Protein AF-A0A1T5B502-F1 (afdb_monomer_lite)

Secondary structure (DSSP, 8-state):
---TTTEEE--TTT--HHHHHHH-HHHHHHHHTT--HHHHIIIIITTTT-EEE-TGGGT--S-HHHHHHHHHGGGB-GGGTTS--EEESSSTTSS-EEES-----GGGSSS--B----HHHHHHHHH-TTS-EEEES--B-S---TTEEEEESS--TT-SEEE-SSS---B-TT-EEEEEEES-GGG-S-HHHHHHHHHHHEEEEEEEEEE--SS--S-STT-------HHHHHHHHTTT---------TTSSHHHHHHHHHHHHHHH-S-HHHHHHHHH--HHHHHTS-TTSHHHHHHHHHS-HHHHHHT-S---------

InterPro domains:
  IPR013216 Methyltransferase type 11 [PF08241] (159-210)
  IPR029063 S-adenosyl-L-methionine-dependent methyltransferase superfamily [G3DSA:3.40.50.150] (140-285)
  IPR029063 S-adenosyl-L-methionine-dependent methyltransferase superfamily [SSF53335] (117-263)

pLDDT: mean 93.35, std 6.76, range [50.81, 98.88]

Radius of gyration: 23.3 Å; chains: 1; bounding box: 68×48×61 Å

Structure (mmCIF, N/CA/C/O backbone):
data_AF-A0A1T5B502-F1
#
_entry.id   AF-A0A1T5B502-F1
#
loop_
_atom_site.group_PDB
_atom_site.id
_atom_site.type_symbol
_atom_site.label_atom_id
_atom_site.label_alt_id
_atom_site.label_comp_id
_atom_site.label_asym_id
_atom_site.label_entity_id
_atom_site.label_seq_id
_atom_site.pdbx_PDB_ins_code
_atom_site.Cartn_x
_atom_site.Cartn_y
_atom_site.Cartn_z
_atom_site.occupancy
_atom_site.B_iso_or_equiv
_atom_site.auth_seq_id
_atom_site.auth_comp_id
_atom_site.auth_asym_id
_atom_site.auth_atom_id
_atom_site.pdbx_PDB_model_num
ATOM 1 N N . MET A 1 1 ? -32.538 26.381 11.510 1.00 50.81 1 MET A N 1
ATOM 2 C CA . MET A 1 1 ? -31.081 26.532 11.707 1.00 50.81 1 MET A CA 1
ATOM 3 C C . MET A 1 1 ? -30.675 25.487 12.738 1.00 50.81 1 MET A C 1
ATOM 5 O O . MET A 1 1 ? -31.265 25.483 13.808 1.00 50.81 1 MET A O 1
ATOM 9 N N . GLN A 1 2 ? -29.845 24.507 12.370 1.00 55.22 2 GLN A N 1
ATOM 10 C CA . GLN A 1 2 ? -29.503 23.376 13.249 1.00 55.22 2 GLN A CA 1
ATOM 11 C C . GLN A 1 2 ? -28.631 23.851 14.420 1.00 55.22 2 GLN A C 1
ATOM 13 O O . GLN A 1 2 ? -27.726 24.653 14.197 1.00 55.22 2 GLN A O 1
ATOM 18 N N . ASP A 1 3 ? -28.893 23.347 15.630 1.00 64.31 3 ASP A N 1
ATOM 19 C CA . ASP A 1 3 ? -28.109 23.638 16.838 1.00 64.31 3 ASP A CA 1
ATOM 20 C C . ASP A 1 3 ? -26.611 23.356 16.592 1.00 64.31 3 ASP A C 1
ATOM 22 O O . ASP A 1 3 ? -26.246 22.206 16.320 1.00 64.31 3 ASP A O 1
ATOM 26 N N . PRO A 1 4 ? -25.733 24.377 16.637 1.00 61.41 4 PRO A N 1
ATOM 27 C CA . PRO A 1 4 ? -24.317 24.208 16.343 1.00 61.41 4 PRO A CA 1
ATOM 28 C C . PRO A 1 4 ? -23.580 23.306 17.340 1.00 61.41 4 PRO A C 1
ATOM 30 O O . PRO A 1 4 ? -22.537 22.781 16.974 1.00 61.41 4 PRO A O 1
ATOM 33 N N . SER A 1 5 ? -24.124 23.058 18.538 1.00 75.25 5 SER A N 1
ATOM 34 C CA . SER A 1 5 ? -23.537 22.114 19.504 1.00 75.25 5 SER A CA 1
ATOM 35 C C . SER A 1 5 ? -23.764 20.640 19.133 1.00 75.25 5 SER A C 1
ATOM 37 O O . SER A 1 5 ? -23.025 19.754 19.567 1.00 75.25 5 SER A O 1
ATOM 39 N N . ARG A 1 6 ? -24.778 20.369 18.301 1.00 89.75 6 ARG A N 1
ATOM 40 C CA . ARG A 1 6 ? -25.239 19.012 17.979 1.00 89.75 6 ARG A CA 1
ATOM 41 C C . ARG A 1 6 ? -24.640 18.446 16.689 1.00 89.75 6 ARG A C 1
ATOM 43 O O . ARG A 1 6 ? -24.649 17.234 16.486 1.00 89.75 6 ARG A O 1
ATOM 50 N N . PHE A 1 7 ? -24.141 19.308 15.810 1.00 93.31 7 PHE A N 1
ATOM 51 C CA . PHE A 1 7 ? -23.666 18.931 14.481 1.00 93.31 7 PHE A CA 1
ATOM 52 C C . PHE A 1 7 ? -22.279 19.507 14.202 1.00 93.31 7 PHE A C 1
ATOM 54 O O . PHE A 1 7 ? -21.969 20.626 14.602 1.00 93.31 7 PHE A O 1
ATOM 61 N N . GLU A 1 8 ? -21.481 18.808 13.412 1.00 93.31 8 GLU A N 1
ATOM 62 C CA . GLU A 1 8 ? -20.167 19.253 12.939 1.00 93.31 8 GLU A CA 1
ATOM 63 C C . GLU A 1 8 ? -20.071 19.102 11.416 1.00 93.31 8 GLU A C 1
ATOM 65 O O . GLU A 1 8 ? -20.818 18.303 10.841 1.00 93.31 8 GLU A O 1
ATOM 70 N N . PRO A 1 9 ? -19.218 19.878 10.725 1.00 94.62 9 PRO A N 1
ATOM 71 C CA . PRO A 1 9 ? -18.910 19.613 9.323 1.00 94.62 9 PRO A CA 1
ATOM 72 C C . PRO A 1 9 ? -18.397 18.181 9.161 1.00 94.62 9 PRO A C 1
ATOM 74 O O . PRO A 1 9 ? -17.549 17.751 9.940 1.00 94.62 9 PRO A O 1
ATOM 77 N N . ALA A 1 10 ? -18.903 17.454 8.166 1.00 93.44 10 ALA A N 1
ATOM 78 C CA . ALA A 1 10 ? -18.301 16.186 7.779 1.00 93.44 10 ALA A CA 1
ATOM 79 C C . ALA A 1 10 ? -17.063 16.473 6.915 1.00 93.44 10 ALA A C 1
ATOM 81 O O . ALA A 1 10 ? -17.145 17.219 5.935 1.00 93.44 10 ALA A O 1
ATOM 82 N N . THR A 1 11 ? -15.927 15.898 7.290 1.00 91.19 11 THR A N 1
ATOM 83 C CA . THR A 1 11 ? -14.632 15.991 6.607 1.00 91.19 11 THR A CA 1
ATOM 84 C C . THR A 1 11 ? -14.103 14.591 6.323 1.00 91.19 11 THR A C 1
ATOM 86 O O . THR A 1 11 ? -14.634 13.606 6.836 1.00 91.19 11 THR A O 1
ATOM 89 N N . ASP A 1 12 ? -13.053 14.487 5.513 1.00 84.75 12 ASP A N 1
ATOM 90 C CA . ASP A 1 12 ? -12.440 13.192 5.200 1.00 84.75 12 ASP A CA 1
ATOM 91 C C . ASP A 1 12 ? -11.861 12.525 6.466 1.00 84.75 12 ASP A C 1
ATOM 93 O O . ASP A 1 12 ? -11.909 11.304 6.619 1.00 84.75 12 ASP A O 1
ATOM 97 N N . GLU A 1 13 ? -11.404 13.332 7.426 1.00 82.69 13 GLU A N 1
ATOM 98 C CA . GLU A 1 13 ? -10.795 12.893 8.683 1.00 82.69 13 GLU A CA 1
ATOM 99 C C . GLU A 1 13 ? -11.830 12.469 9.737 1.00 82.69 13 GLU A C 1
ATOM 101 O O . GLU A 1 13 ? -11.589 11.537 10.512 1.00 82.69 13 GLU A O 1
ATOM 106 N N . ASN A 1 14 ? -12.989 13.136 9.793 1.00 87.75 14 ASN A N 1
ATOM 107 C CA . ASN A 1 14 ? -13.979 12.914 10.854 1.00 87.75 14 ASN A CA 1
ATOM 108 C C . ASN A 1 14 ? -15.228 12.133 10.413 1.00 87.75 14 ASN A C 1
ATOM 110 O O . ASN A 1 14 ? -16.080 11.866 11.264 1.00 87.75 14 ASN A O 1
ATOM 114 N N . PHE A 1 15 ? -15.350 11.763 9.132 1.00 91.19 15 PHE A N 1
ATOM 115 C CA . PHE A 1 15 ? -16.548 11.114 8.602 1.00 91.19 15 PHE A CA 1
ATOM 116 C C . PHE A 1 15 ? -16.884 9.820 9.351 1.00 91.19 15 PHE A C 1
ATOM 118 O O . PHE A 1 15 ? -16.135 8.842 9.318 1.00 91.19 15 PHE A O 1
ATOM 125 N N . VAL A 1 16 ? -18.070 9.778 9.961 1.00 90.12 16 VAL A N 1
ATOM 126 C CA . VAL A 1 16 ? -18.639 8.560 10.552 1.00 90.12 16 VAL A CA 1
ATOM 127 C C . VAL A 1 16 ? -19.990 8.297 9.903 1.00 90.12 16 VAL A C 1
ATOM 129 O O . VAL A 1 16 ? -20.940 9.053 10.103 1.00 90.12 16 VAL A O 1
ATOM 132 N N . GLU A 1 17 ? -20.094 7.196 9.153 1.00 91.25 17 GLU A N 1
ATOM 133 C CA . GLU A 1 17 ? -21.270 6.865 8.331 1.00 91.25 17 GLU A CA 1
ATOM 134 C C . GLU A 1 17 ? -22.578 6.941 9.133 1.00 91.25 17 GLU A C 1
ATOM 136 O O . GLU A 1 17 ? -23.523 7.598 8.709 1.00 91.25 17 GLU A O 1
ATOM 141 N N . GLN A 1 18 ? -22.616 6.378 10.342 1.00 91.88 18 GLN A N 1
ATOM 142 C CA . GLN A 1 18 ? -23.807 6.419 11.198 1.00 91.88 18 GLN A CA 1
ATOM 143 C C . GLN A 1 18 ? -24.205 7.848 11.608 1.00 91.88 18 GLN A C 1
ATOM 145 O O . GLN A 1 18 ? -25.388 8.190 11.579 1.00 91.88 18 GLN A O 1
ATOM 150 N N . LEU A 1 19 ? -23.233 8.703 11.946 1.00 94.25 19 LEU A N 1
ATOM 151 C CA . LEU A 1 19 ? -23.479 10.093 12.350 1.00 94.25 19 LEU A CA 1
ATOM 152 C C . LEU A 1 19 ? -23.898 10.958 11.159 1.00 94.25 19 LEU A C 1
ATOM 154 O O . LEU A 1 19 ? -24.745 11.845 11.296 1.00 94.25 19 LEU A O 1
ATOM 158 N N . TYR A 1 20 ? -23.323 10.681 9.989 1.00 95.75 20 TYR A N 1
ATOM 159 C CA . TYR A 1 20 ? -23.653 11.345 8.737 1.00 95.75 20 TYR A CA 1
ATOM 160 C C . TYR A 1 20 ? -25.072 10.999 8.281 1.00 95.75 20 TYR A C 1
ATOM 162 O O . TYR A 1 20 ? -25.859 11.897 7.984 1.00 95.75 20 TYR A O 1
ATOM 170 N N . LEU A 1 21 ? -25.442 9.717 8.295 1.00 95.94 21 LEU A N 1
ATOM 171 C CA . LEU A 1 21 ? -26.790 9.271 7.935 1.00 95.94 21 LEU A CA 1
ATOM 172 C C . LEU A 1 21 ? -27.850 9.789 8.913 1.00 95.94 21 LEU A C 1
ATOM 174 O O . LEU A 1 21 ? -28.919 10.220 8.482 1.00 95.94 21 LEU A O 1
ATOM 178 N N . ALA A 1 22 ? -27.542 9.831 10.212 1.00 95.00 22 ALA A N 1
ATOM 179 C CA . ALA A 1 22 ? -28.441 10.392 11.219 1.00 95.00 22 ALA A CA 1
ATOM 180 C C . ALA A 1 22 ? -28.691 11.901 11.030 1.00 95.00 22 ALA A C 1
ATOM 182 O O . ALA A 1 22 ? -29.771 12.396 11.354 1.00 95.00 22 ALA A O 1
ATOM 183 N N . ALA A 1 23 ? -27.713 12.637 10.493 1.00 95.88 23 ALA A N 1
ATOM 184 C CA . ALA A 1 23 ? -27.846 14.061 10.192 1.00 95.88 23 ALA A CA 1
ATOM 185 C C . ALA A 1 23 ? -28.478 14.356 8.819 1.00 95.88 23 ALA A C 1
ATOM 187 O O . ALA A 1 23 ? -28.991 15.459 8.620 1.00 95.88 23 ALA A O 1
ATOM 188 N N . ASN A 1 24 ? -28.464 13.394 7.888 1.00 96.81 24 ASN A N 1
ATOM 189 C CA . ASN A 1 24 ? -28.890 13.572 6.496 1.00 96.81 24 ASN A CA 1
ATOM 190 C C . ASN A 1 24 ? -29.926 12.505 6.079 1.00 96.81 24 ASN A C 1
ATOM 192 O O . ASN A 1 24 ? -29.573 11.503 5.448 1.00 96.81 24 ASN A O 1
ATOM 196 N N . PRO A 1 25 ? -31.225 12.701 6.396 1.00 96.75 25 PRO A N 1
ATOM 197 C CA . PRO A 1 25 ? -32.276 11.718 6.107 1.00 96.75 25 PRO A CA 1
ATOM 198 C C . PRO A 1 25 ? -32.476 11.409 4.616 1.00 96.75 25 PRO A C 1
ATOM 200 O O . PRO A 1 25 ? -32.942 10.327 4.261 1.00 96.75 25 PRO A O 1
ATOM 203 N N . ASP A 1 26 ? -32.151 12.350 3.729 1.00 97.12 26 ASP A N 1
ATOM 204 C CA . ASP A 1 26 ? -32.133 12.138 2.281 1.00 97.12 26 ASP A CA 1
ATOM 205 C C . ASP A 1 26 ? -31.077 11.105 1.874 1.00 97.12 26 ASP A C 1
ATOM 207 O O . ASP A 1 26 ? -31.379 10.191 1.105 1.00 97.12 26 ASP A O 1
ATOM 211 N N . VAL A 1 27 ? -29.883 11.186 2.463 1.00 97.25 27 VAL A N 1
ATOM 212 C CA . VAL A 1 27 ? -28.805 10.217 2.233 1.00 97.25 27 VAL A CA 1
ATOM 213 C C . VAL A 1 27 ? -29.131 8.873 2.876 1.00 97.25 27 VAL A C 1
ATOM 215 O O . VAL A 1 27 ? -28.891 7.834 2.269 1.00 97.25 27 VAL A O 1
ATOM 218 N N . ALA A 1 28 ? -29.752 8.865 4.059 1.00 96.75 28 ALA A N 1
ATOM 219 C CA . ALA A 1 28 ? -30.230 7.629 4.681 1.00 96.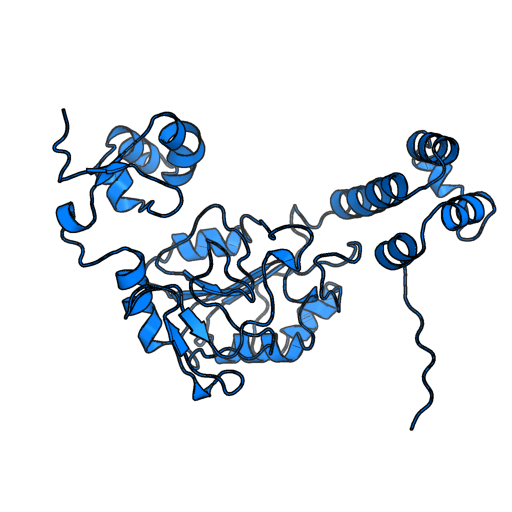75 28 ALA A CA 1
ATOM 220 C C . ALA A 1 28 ? -31.209 6.869 3.770 1.00 96.75 28 ALA A C 1
ATOM 222 O O . ALA A 1 28 ? -31.090 5.654 3.619 1.00 96.75 28 ALA A O 1
ATOM 223 N N . ARG A 1 29 ? -32.119 7.580 3.086 1.00 97.19 29 ARG A N 1
ATOM 224 C CA . ARG A 1 29 ? -32.991 6.973 2.064 1.00 97.19 29 ARG A CA 1
ATOM 225 C C . ARG A 1 29 ? -32.213 6.462 0.852 1.00 97.19 29 ARG A C 1
ATOM 227 O O . ARG A 1 29 ? -32.543 5.394 0.350 1.00 97.19 29 ARG A O 1
ATOM 234 N N . HIS A 1 30 ? -31.194 7.193 0.394 1.00 95.75 30 HIS A N 1
ATOM 235 C CA . HIS A 1 30 ? -30.323 6.737 -0.693 1.00 95.75 30 HIS A CA 1
ATOM 236 C C . HIS A 1 30 ? -29.617 5.420 -0.336 1.00 95.75 30 HIS A C 1
ATOM 238 O O . HIS A 1 30 ? -29.669 4.475 -1.118 1.00 95.75 30 HIS A O 1
ATOM 244 N N . VAL A 1 31 ? -29.025 5.322 0.858 1.00 94.38 31 VAL A N 1
ATOM 245 C CA . VAL A 1 31 ? -28.362 4.095 1.332 1.00 94.38 31 VAL A CA 1
ATOM 246 C C . VAL A 1 31 ? -29.352 2.945 1.497 1.00 94.38 31 VAL A C 1
ATOM 248 O O . VAL A 1 31 ? -29.074 1.836 1.050 1.00 94.38 31 VAL A O 1
ATOM 251 N N . ALA A 1 32 ? -30.546 3.207 2.037 1.00 93.94 32 ALA A N 1
ATOM 252 C CA . ALA A 1 32 ? -31.604 2.198 2.137 1.00 93.94 32 ALA A CA 1
ATOM 253 C C . ALA A 1 32 ? -32.055 1.646 0.767 1.00 93.94 32 ALA A C 1
ATOM 255 O O . ALA A 1 32 ? -32.578 0.537 0.698 1.00 93.94 32 ALA A O 1
ATOM 256 N N . ALA A 1 33 ? -31.831 2.390 -0.322 1.00 95.25 33 ALA A N 1
ATOM 257 C CA . ALA A 1 33 ? -32.099 1.970 -1.697 1.00 95.25 33 ALA A CA 1
ATOM 258 C C . ALA A 1 33 ? -30.886 1.316 -2.399 1.00 95.25 33 ALA A C 1
ATOM 260 O O . ALA A 1 33 ? -30.888 1.188 -3.622 1.00 95.25 33 ALA A O 1
ATOM 261 N N . GLY A 1 34 ? -29.844 0.920 -1.657 1.00 92.62 34 GLY A N 1
ATOM 262 C CA . GLY A 1 34 ? -28.614 0.326 -2.204 1.00 92.62 34 GLY A CA 1
ATOM 263 C C . GLY A 1 34 ? -27.519 1.342 -2.544 1.00 92.62 34 GLY A C 1
ATOM 264 O O . GLY A 1 34 ? -26.532 1.003 -3.193 1.00 92.62 34 GLY A O 1
ATOM 265 N N . GLY A 1 35 ? -27.698 2.596 -2.132 1.00 92.56 35 GLY A N 1
ATOM 266 C CA . GLY A 1 35 ? -26.695 3.645 -2.242 1.00 92.56 35 GLY A CA 1
ATOM 267 C C . GLY A 1 35 ? -25.555 3.527 -1.227 1.00 92.56 35 GLY A C 1
ATOM 268 O O . GLY A 1 35 ? -25.535 2.651 -0.367 1.00 92.56 35 GLY A O 1
ATOM 269 N N . ASP A 1 36 ? -24.612 4.465 -1.297 1.00 92.06 36 ASP A N 1
ATOM 270 C CA . ASP A 1 36 ? -23.419 4.482 -0.448 1.00 92.06 36 ASP A CA 1
ATOM 271 C C . ASP A 1 36 ? -23.206 5.871 0.166 1.00 92.06 36 ASP A C 1
ATOM 273 O O . ASP A 1 36 ? -23.091 6.869 -0.552 1.00 92.06 36 ASP A O 1
ATOM 277 N N . ALA A 1 37 ? -23.158 5.941 1.501 1.00 93.25 37 ALA A N 1
ATOM 278 C CA . ALA A 1 37 ? -23.041 7.205 2.225 1.00 93.25 37 ALA A CA 1
ATOM 279 C C . ALA A 1 37 ? -21.732 7.941 1.916 1.00 93.25 37 ALA A C 1
ATOM 281 O O . ALA A 1 37 ? -21.727 9.166 1.795 1.00 93.25 37 ALA A O 1
ATOM 282 N N . TRP A 1 38 ? -20.631 7.199 1.779 1.00 91.44 38 TRP A N 1
ATOM 283 C CA . TRP A 1 38 ? -19.317 7.758 1.493 1.00 91.44 38 TRP A CA 1
ATOM 284 C C . TRP A 1 38 ? -19.236 8.271 0.059 1.00 91.44 38 TRP A C 1
ATOM 286 O O . TRP A 1 38 ? -18.838 9.411 -0.146 1.00 91.44 38 TRP A O 1
ATOM 296 N N . LYS A 1 39 ? -19.697 7.497 -0.932 1.00 92.00 39 LYS A N 1
ATOM 297 C CA . LYS A 1 39 ? -19.762 7.958 -2.330 1.00 92.00 39 LYS A CA 1
ATOM 298 C C . LYS A 1 39 ? -20.651 9.191 -2.461 1.00 92.00 39 LYS A C 1
ATOM 300 O O . LYS A 1 39 ? -20.329 10.089 -3.235 1.00 92.00 39 LYS A O 1
ATOM 305 N N . HIS A 1 40 ? -21.753 9.261 -1.710 1.00 95.75 40 HIS A N 1
ATOM 306 C CA . HIS A 1 40 ? -22.560 10.477 -1.645 1.00 95.75 40 HIS A CA 1
ATOM 307 C C . HIS A 1 40 ? -21.759 11.651 -1.066 1.00 95.75 40 HIS A C 1
ATOM 309 O O . HIS A 1 40 ? -21.733 12.731 -1.660 1.00 95.75 40 HIS A O 1
ATOM 315 N N . PHE A 1 41 ? -21.106 11.459 0.083 1.00 95.31 41 PHE A N 1
ATOM 316 C CA . PHE A 1 41 ? -20.296 12.496 0.718 1.00 95.31 41 PHE A CA 1
ATOM 317 C C . PHE A 1 41 ? -19.173 12.993 -0.200 1.00 95.31 41 PHE A C 1
ATOM 319 O O . PHE A 1 41 ? -19.078 14.189 -0.453 1.00 95.31 41 PHE A O 1
ATOM 326 N N . GLU A 1 42 ? -18.392 12.085 -0.773 1.00 92.75 42 GLU A N 1
ATOM 327 C CA . GLU A 1 42 ? -17.288 12.382 -1.683 1.00 92.75 42 GLU A CA 1
ATOM 328 C C . GLU A 1 42 ? -17.748 13.172 -2.920 1.00 92.75 42 GLU A C 1
ATOM 330 O O . GLU A 1 42 ? -17.144 14.184 -3.282 1.00 92.75 42 GLU A O 1
ATOM 335 N N . ARG A 1 43 ? -18.838 12.737 -3.568 1.00 94.31 43 ARG A N 1
ATOM 336 C CA . ARG A 1 43 ? -19.310 13.334 -4.831 1.00 94.31 43 ARG A CA 1
ATOM 337 C C . ARG A 1 43 ? -20.092 14.629 -4.636 1.00 94.31 43 ARG A C 1
ATOM 339 O O . ARG A 1 43 ? -20.010 15.522 -5.483 1.00 94.31 43 ARG A O 1
ATOM 346 N N . HIS A 1 44 ? -20.848 14.724 -3.545 1.00 95.62 44 HIS A N 1
ATOM 347 C CA . HIS A 1 44 ? -21.814 15.797 -3.306 1.00 95.62 44 HIS A CA 1
ATOM 348 C C . HIS A 1 44 ? -21.599 16.445 -1.942 1.00 95.62 44 HIS A C 1
ATOM 350 O O . HIS A 1 44 ? -21.350 17.648 -1.854 1.00 95.62 44 HIS A O 1
ATOM 356 N N . GLY A 1 45 ? -21.634 15.641 -0.878 1.00 94.81 45 GLY A N 1
ATOM 357 C CA . GLY A 1 45 ? -21.707 16.144 0.489 1.00 94.81 45 GLY A CA 1
ATOM 358 C C . GLY A 1 45 ? -20.563 17.073 0.902 1.00 94.81 45 GLY A C 1
ATOM 359 O O . GLY A 1 45 ? -20.818 18.059 1.591 1.00 94.81 45 GLY A O 1
ATOM 360 N N . ARG A 1 46 ? -19.337 16.813 0.436 1.00 93.12 46 ARG A N 1
ATOM 361 C CA . ARG A 1 46 ? -18.150 17.639 0.692 1.00 93.12 46 ARG A CA 1
ATOM 362 C C . ARG A 1 46 ? -18.314 19.046 0.114 1.00 93.12 46 ARG A C 1
ATOM 364 O O . ARG A 1 46 ? -18.067 20.030 0.801 1.00 93.12 46 ARG A O 1
ATOM 371 N N . LYS A 1 47 ? -18.789 19.149 -1.133 1.00 94.81 47 LYS A N 1
ATOM 372 C CA . LYS A 1 47 ? -19.024 20.437 -1.818 1.00 94.81 47 LYS A CA 1
ATOM 373 C C . LYS A 1 47 ? -20.244 21.170 -1.267 1.00 94.81 47 LYS A C 1
ATOM 375 O O . LYS A 1 47 ? -20.273 22.394 -1.256 1.00 94.81 47 LYS A O 1
ATOM 380 N N . GLU A 1 48 ? -21.235 20.419 -0.803 1.00 95.75 48 GLU A N 1
ATOM 381 C CA . GLU A 1 48 ? -22.449 20.948 -0.181 1.00 95.75 48 GLU A CA 1
ATOM 382 C C . GLU A 1 48 ? -22.238 21.396 1.276 1.00 95.75 48 GLU A C 1
ATOM 384 O O . GLU A 1 48 ? -23.149 21.971 1.870 1.00 95.75 48 GLU A O 1
ATOM 389 N N . GLY A 1 49 ? -21.072 21.126 1.878 1.00 95.12 49 GLY A N 1
ATOM 390 C CA . GLY A 1 49 ? -20.818 21.425 3.289 1.00 95.12 49 GLY A CA 1
ATOM 391 C C . GLY A 1 49 ? -21.729 20.631 4.229 1.00 95.12 49 GLY A C 1
ATOM 392 O O . GLY A 1 49 ? -22.170 21.149 5.260 1.00 95.12 49 GLY A O 1
ATOM 393 N N . ARG A 1 50 ? -22.065 19.385 3.858 1.00 96.06 50 ARG A N 1
ATOM 394 C CA . ARG A 1 50 ? -22.931 18.516 4.664 1.00 96.06 50 ARG A CA 1
ATOM 395 C C . ARG A 1 50 ? -22.319 18.288 6.043 1.00 96.06 50 ARG A C 1
ATOM 397 O O . ARG A 1 50 ? -21.108 18.176 6.212 1.00 96.06 50 ARG A O 1
ATOM 404 N N . ARG A 1 51 ? -23.197 18.199 7.036 1.00 96.00 51 ARG A N 1
ATOM 405 C CA . ARG A 1 51 ? -22.835 18.019 8.443 1.00 96.00 51 ARG A CA 1
ATOM 406 C C . ARG A 1 51 ? -23.171 16.609 8.901 1.00 96.00 51 ARG A C 1
ATOM 408 O O . ARG A 1 51 ? -24.051 15.970 8.328 1.00 96.00 51 ARG A O 1
ATOM 415 N N . GLN A 1 52 ? -22.511 16.157 9.954 1.00 95.56 52 GLN A N 1
ATOM 416 C CA . GLN A 1 52 ? -22.854 14.952 10.706 1.00 95.56 52 GLN A CA 1
ATOM 417 C C . GLN A 1 52 ? -23.202 15.317 12.152 1.00 95.56 52 GLN A C 1
ATOM 419 O O . GLN A 1 52 ? -22.942 16.440 12.589 1.00 95.56 52 GLN A O 1
ATOM 424 N N . LEU A 1 53 ? -23.820 14.400 12.897 1.00 95.25 53 LEU A N 1
ATOM 425 C CA . LEU A 1 53 ? -23.947 14.572 14.347 1.00 95.25 53 LEU A CA 1
ATOM 426 C C . LEU A 1 53 ? -22.558 14.596 14.989 1.00 95.25 53 LEU A C 1
ATOM 428 O O . LEU A 1 53 ? -21.693 13.821 14.593 1.00 95.25 53 LEU A O 1
ATOM 432 N N . THR A 1 54 ? -22.368 15.431 16.010 1.00 92.50 54 THR A N 1
ATOM 433 C CA . THR A 1 54 ? -21.181 15.306 16.862 1.00 92.50 54 THR A CA 1
ATOM 434 C C . THR A 1 54 ? -21.243 13.986 17.629 1.00 92.50 54 THR A C 1
ATOM 436 O O . THR A 1 54 ? -22.324 13.502 17.985 1.00 92.50 54 THR A O 1
ATOM 439 N N . ARG A 1 55 ? -20.080 13.410 17.947 1.00 90.94 55 ARG A N 1
ATOM 440 C CA . ARG A 1 55 ? -19.995 12.207 18.796 1.00 90.94 55 ARG A CA 1
ATOM 441 C C . ARG A 1 55 ? -20.711 12.399 20.135 1.00 90.94 55 ARG A C 1
ATOM 443 O O . ARG A 1 55 ? -21.521 11.560 20.516 1.00 90.94 55 ARG A O 1
ATOM 450 N N . ALA A 1 56 ? -20.503 13.550 20.778 1.00 90.25 56 ALA A N 1
ATOM 451 C CA . ALA A 1 56 ? -21.176 13.912 22.024 1.00 90.25 56 ALA A CA 1
ATOM 452 C C . ALA A 1 56 ? -22.709 13.928 21.879 1.00 90.25 56 ALA A C 1
ATOM 454 O O . ALA A 1 56 ? -23.414 13.375 22.720 1.00 90.25 56 ALA A O 1
ATOM 455 N N . ALA A 1 57 ? -23.237 14.487 20.784 1.00 91.44 57 ALA A N 1
ATOM 456 C CA . ALA A 1 57 ? -24.674 14.478 20.505 1.00 91.44 57 ALA A CA 1
ATOM 457 C C . ALA A 1 57 ? -25.242 13.078 20.240 1.00 91.44 57 ALA A C 1
ATOM 459 O O . ALA A 1 57 ? -26.435 12.853 20.446 1.00 91.44 57 ALA A O 1
ATOM 460 N N . ALA A 1 58 ? -24.404 12.150 19.781 1.00 90.81 58 ALA A N 1
ATOM 461 C CA . ALA A 1 58 ? -24.747 10.744 19.614 1.00 90.81 58 ALA A CA 1
ATOM 462 C C . ALA A 1 58 ? -24.515 9.904 20.886 1.00 90.81 58 ALA A C 1
ATOM 464 O O . ALA A 1 58 ? -24.722 8.694 20.852 1.00 90.81 58 ALA A O 1
ATOM 465 N N . GLY A 1 59 ? -24.088 10.518 21.998 1.00 89.94 59 GLY A N 1
ATOM 466 C CA . GLY A 1 59 ? -23.765 9.810 23.241 1.00 89.94 59 GLY A CA 1
ATOM 467 C C . GLY A 1 59 ? -22.496 8.957 23.157 1.00 89.94 59 GLY A C 1
ATOM 468 O O . GLY A 1 59 ? -22.296 8.076 23.990 1.00 89.94 59 GLY A O 1
ATOM 469 N N . LEU A 1 60 ? -21.648 9.193 22.153 1.00 89.00 60 LEU A N 1
ATOM 470 C CA . LEU A 1 60 ? -20.387 8.486 21.969 1.00 89.00 60 LEU A CA 1
ATOM 471 C C . LEU A 1 60 ? -19.269 9.199 22.746 1.00 89.00 60 LEU A C 1
ATOM 473 O O . LEU A 1 60 ? -19.116 10.415 22.601 1.00 89.00 60 LEU A O 1
ATOM 477 N N . PRO A 1 61 ? -18.471 8.470 23.546 1.00 87.50 61 PRO A N 1
ATOM 478 C CA . PRO A 1 61 ? -17.388 9.062 24.314 1.00 87.50 61 PRO A CA 1
ATOM 479 C C . PRO A 1 61 ? -16.212 9.451 23.413 1.00 87.50 61 PRO A C 1
ATOM 481 O O . PRO A 1 61 ? -15.961 8.812 22.380 1.00 87.50 61 PRO A O 1
ATOM 484 N N . GLY A 1 62 ? -15.490 10.478 23.866 1.00 89.31 62 GLY A N 1
ATOM 485 C CA . GLY A 1 62 ? -14.204 10.900 23.322 1.00 89.31 62 GLY A CA 1
ATOM 486 C C . GLY A 1 62 ? -14.217 11.300 21.848 1.00 89.31 62 GLY A C 1
ATOM 487 O O . GLY A 1 62 ? -15.252 11.373 21.170 1.00 89.31 62 GLY A O 1
ATOM 488 N N . THR A 1 63 ? -13.021 11.547 21.337 1.00 91.19 63 THR A N 1
ATOM 489 C CA . THR A 1 63 ? -12.768 11.747 19.914 1.00 91.19 63 THR A CA 1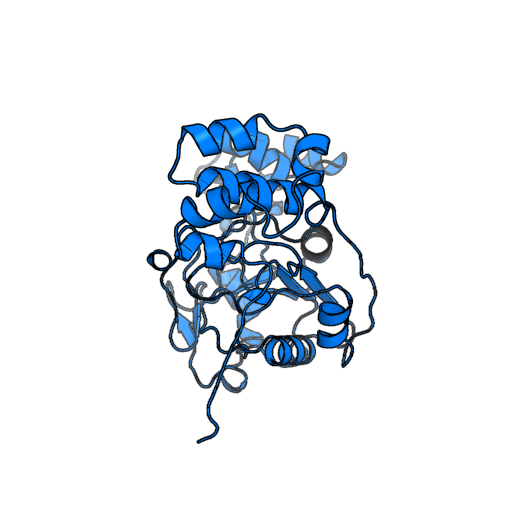
ATOM 490 C C . THR A 1 63 ? -12.825 10.416 19.156 1.00 91.19 63 THR A C 1
ATOM 492 O O . THR A 1 63 ? -12.841 9.324 19.731 1.00 91.19 63 THR A O 1
ATOM 495 N N . ARG A 1 64 ? -12.870 10.492 17.822 1.00 90.81 64 ARG A N 1
ATOM 496 C CA . ARG A 1 64 ? -12.775 9.304 16.960 1.00 90.81 64 ARG A CA 1
ATOM 497 C C . ARG A 1 64 ? -11.436 8.578 17.160 1.00 90.81 64 ARG A C 1
ATOM 499 O O . ARG A 1 64 ? -11.427 7.355 17.238 1.00 90.81 64 ARG A O 1
ATOM 506 N N . ALA A 1 65 ? -10.341 9.329 17.287 1.00 93.00 65 ALA A N 1
ATOM 507 C CA . ALA A 1 65 ? -8.994 8.790 17.458 1.00 93.00 65 ALA A CA 1
ATOM 508 C C . ALA A 1 65 ? -8.802 8.105 18.822 1.00 93.00 65 ALA A C 1
ATOM 510 O O . ALA A 1 65 ? -8.249 7.010 18.868 1.00 93.00 65 ALA A O 1
ATOM 511 N N . GLU A 1 66 ? -9.340 8.678 19.904 1.00 95.44 66 GLU A N 1
ATOM 512 C CA . GLU A 1 66 ? -9.358 8.056 21.241 1.00 95.44 66 GLU A CA 1
ATOM 513 C C . GLU A 1 66 ? -10.167 6.753 21.241 1.00 95.44 66 GLU A C 1
ATOM 515 O O . GLU A 1 66 ? -9.713 5.723 21.734 1.00 95.44 66 GLU A O 1
ATOM 520 N N . ALA A 1 67 ? -11.361 6.763 20.636 1.00 94.38 67 ALA A N 1
ATOM 521 C CA . ALA A 1 67 ? -12.200 5.569 20.548 1.00 94.38 67 ALA A CA 1
ATOM 522 C C . ALA A 1 67 ? -11.531 4.454 19.729 1.00 94.38 67 ALA A C 1
ATOM 524 O O . ALA A 1 67 ? -11.631 3.275 20.074 1.00 94.38 67 ALA A O 1
ATOM 525 N N . LYS A 1 68 ? -10.832 4.827 18.654 1.00 96.06 68 LYS A N 1
ATOM 526 C CA . LYS A 1 68 ? -10.071 3.892 17.830 1.00 96.06 68 LYS A CA 1
ATOM 527 C C . LYS A 1 68 ? -8.846 3.356 18.571 1.00 96.06 68 LYS A C 1
ATOM 529 O O . LYS A 1 68 ? -8.631 2.148 18.564 1.00 96.06 68 LYS A O 1
ATOM 534 N N . TYR A 1 69 ? -8.099 4.205 19.275 1.00 97.81 69 TYR A N 1
ATOM 535 C CA . TYR A 1 69 ? -7.000 3.765 20.136 1.00 97.81 69 TYR A CA 1
ATOM 536 C C . TYR A 1 69 ? -7.491 2.785 21.199 1.00 97.81 69 TYR A C 1
ATOM 538 O O . TYR A 1 69 ? -6.968 1.682 21.278 1.00 97.81 69 TYR A O 1
ATOM 546 N N . ALA A 1 70 ? -8.557 3.106 21.937 1.00 97.50 70 ALA A N 1
ATOM 547 C CA . ALA A 1 70 ? -9.115 2.210 22.952 1.00 97.50 70 ALA A CA 1
ATOM 548 C C . ALA A 1 70 ? -9.506 0.831 22.387 1.00 97.50 70 ALA A C 1
ATOM 550 O O . ALA A 1 70 ? -9.389 -0.182 23.076 1.00 97.50 70 ALA A O 1
ATOM 551 N N . ARG A 1 71 ? -9.941 0.780 21.121 1.00 97.19 71 ARG A N 1
ATOM 552 C CA . ARG A 1 71 ? -10.268 -0.464 20.416 1.00 97.19 71 ARG A CA 1
ATOM 553 C C . ARG A 1 71 ? -9.033 -1.318 20.107 1.00 97.19 71 ARG A C 1
ATOM 555 O O . ARG A 1 71 ? -9.121 -2.539 20.196 1.00 97.19 71 ARG A O 1
ATOM 562 N N . PHE A 1 72 ? -7.916 -0.697 19.734 1.00 98.62 72 PHE A N 1
ATOM 563 C CA . PHE A 1 72 ? -6.703 -1.395 19.288 1.00 98.62 72 PHE A CA 1
ATOM 564 C C . PHE A 1 72 ? -5.610 -1.511 20.352 1.00 98.62 72 PHE A C 1
ATOM 566 O O . PHE A 1 72 ? -4.764 -2.389 20.232 1.00 98.62 72 PHE A O 1
ATOM 573 N N . ALA A 1 73 ? -5.638 -0.702 21.411 1.00 98.31 73 ALA A N 1
ATOM 574 C CA . ALA A 1 73 ? -4.653 -0.722 22.490 1.00 98.31 73 ALA A CA 1
ATOM 575 C C . ALA A 1 73 ? -4.421 -2.125 23.088 1.00 98.31 73 ALA A C 1
ATOM 577 O O . ALA A 1 73 ? -3.261 -2.467 23.307 1.00 98.31 73 ALA A O 1
ATOM 578 N N . PRO A 1 74 ? -5.443 -2.992 23.272 1.00 98.50 74 PRO A N 1
ATOM 579 C CA . PRO A 1 74 ? -5.219 -4.357 23.761 1.00 98.50 74 PRO A CA 1
ATOM 580 C C . PRO A 1 74 ? -4.435 -5.269 22.802 1.00 98.50 74 PRO A C 1
ATOM 582 O O . PRO A 1 74 ? -3.989 -6.334 23.218 1.00 98.50 74 PRO A O 1
ATOM 585 N N . LEU A 1 75 ? -4.311 -4.895 21.524 1.00 98.44 75 LEU A N 1
ATOM 586 C CA . LEU A 1 75 ? -3.589 -5.655 20.501 1.00 98.44 75 LEU A CA 1
ATOM 587 C C . LEU A 1 75 ? -2.137 -5.191 20.350 1.00 98.44 75 LEU A C 1
ATOM 589 O O . LEU A 1 75 ? -1.356 -5.879 19.700 1.00 98.44 75 LEU A O 1
ATOM 593 N N . LEU A 1 76 ? -1.776 -4.035 20.907 1.00 98.44 76 LEU A N 1
ATOM 594 C CA . LEU A 1 76 ? -0.432 -3.478 20.815 1.00 98.44 76 LEU A CA 1
ATOM 595 C C . LEU A 1 76 ? 0.504 -4.216 21.782 1.00 98.44 76 LEU A C 1
ATOM 597 O O . LEU A 1 76 ? 0.320 -4.164 22.996 1.00 98.44 76 LEU A O 1
ATOM 601 N N . ASP A 1 77 ? 1.516 -4.895 21.243 1.00 98.19 77 ASP A N 1
ATOM 602 C CA . ASP A 1 77 ? 2.463 -5.718 22.003 1.00 98.19 77 ASP A CA 1
ATOM 603 C C . ASP A 1 77 ? 3.907 -5.409 21.587 1.00 98.19 77 ASP A C 1
ATOM 605 O O . ASP A 1 77 ? 4.418 -5.895 20.573 1.00 98.19 77 ASP A O 1
ATOM 609 N N . ALA A 1 78 ? 4.587 -4.597 22.400 1.00 97.00 78 ALA A N 1
ATOM 610 C CA . ALA A 1 78 ? 5.955 -4.164 22.133 1.00 97.00 78 ALA A CA 1
ATOM 611 C C . ALA A 1 78 ? 6.960 -5.328 22.118 1.00 97.00 78 ALA A C 1
ATOM 613 O O . ALA A 1 78 ? 7.969 -5.242 21.416 1.00 97.00 78 ALA A O 1
ATOM 614 N N . ALA A 1 79 ? 6.671 -6.433 22.818 1.00 96.56 79 ALA A N 1
ATOM 615 C CA . ALA A 1 79 ? 7.543 -7.606 22.858 1.00 96.56 79 ALA A CA 1
ATOM 616 C C . ALA A 1 79 ? 7.555 -8.393 21.534 1.00 96.56 79 ALA A C 1
ATOM 618 O O . ALA A 1 79 ? 8.402 -9.269 21.350 1.00 96.56 79 ALA A O 1
ATOM 619 N N . ARG A 1 80 ? 6.623 -8.098 20.616 1.00 96.62 80 ARG A N 1
ATOM 620 C CA . ARG A 1 80 ? 6.527 -8.729 19.289 1.00 96.62 80 ARG A CA 1
ATOM 621 C C . ARG A 1 80 ? 7.113 -7.896 18.156 1.00 96.62 80 ARG A C 1
ATOM 623 O O . ARG A 1 80 ? 7.333 -8.434 17.076 1.00 96.62 80 ARG A O 1
ATOM 630 N N . GLY A 1 81 ? 7.370 -6.612 18.389 1.00 93.75 81 GLY A N 1
ATOM 631 C CA . GLY A 1 81 ? 7.982 -5.749 17.384 1.00 93.75 81 GLY A CA 1
ATOM 632 C C . GLY A 1 81 ? 9.504 -5.895 17.318 1.00 93.75 81 GLY A C 1
ATOM 633 O O . GLY A 1 81 ? 10.098 -6.829 17.853 1.00 93.75 81 GLY A O 1
ATOM 634 N N . ALA A 1 82 ? 10.156 -4.946 16.654 1.00 93.44 82 ALA A N 1
ATOM 635 C CA . ALA A 1 82 ? 11.599 -4.945 16.410 1.00 93.44 82 ALA A CA 1
ATOM 636 C C . ALA A 1 82 ? 12.461 -4.463 17.603 1.00 93.44 82 ALA A C 1
ATOM 638 O O . ALA A 1 82 ? 13.595 -4.032 17.416 1.00 93.44 82 ALA A O 1
ATOM 639 N N . GLY A 1 83 ? 11.952 -4.567 18.837 1.00 91.44 83 GLY A N 1
ATOM 640 C CA . GLY A 1 83 ? 12.672 -4.160 20.052 1.00 91.44 83 GLY A CA 1
ATOM 641 C C . GLY A 1 83 ? 12.550 -2.673 20.404 1.00 91.44 83 GLY A C 1
ATOM 642 O O . GLY A 1 83 ? 13.404 -2.149 21.116 1.00 91.44 83 GLY A O 1
ATOM 643 N N . GLY A 1 84 ? 11.510 -2.001 19.904 1.00 91.94 84 GLY A N 1
ATOM 644 C CA . GLY A 1 84 ? 11.163 -0.620 20.242 1.00 91.94 84 GLY A CA 1
ATOM 645 C C . GLY A 1 84 ? 10.044 -0.500 21.283 1.00 91.94 84 GLY A C 1
ATOM 646 O O . GLY A 1 84 ? 9.484 -1.495 21.740 1.00 91.94 84 GLY A O 1
ATOM 647 N N . ASP A 1 85 ? 9.682 0.748 21.591 1.00 95.62 85 ASP A N 1
ATOM 648 C CA . ASP A 1 85 ? 8.590 1.114 22.500 1.00 95.62 85 ASP A CA 1
ATOM 649 C C . ASP A 1 85 ? 7.551 1.999 21.801 1.00 95.62 85 ASP A C 1
ATOM 651 O O . ASP A 1 85 ? 7.867 2.721 20.848 1.00 95.62 85 ASP A O 1
ATOM 655 N N . PHE A 1 86 ? 6.316 1.975 22.310 1.00 96.94 86 PHE A N 1
ATOM 656 C CA . PHE A 1 86 ? 5.247 2.862 21.857 1.00 96.94 86 PHE A CA 1
ATOM 657 C C . PHE A 1 86 ? 5.385 4.272 22.435 1.00 96.94 86 PHE A C 1
ATOM 659 O O . PHE A 1 86 ? 5.679 4.456 23.616 1.00 96.94 86 PHE A O 1
ATOM 666 N N . ARG A 1 87 ? 5.078 5.278 21.615 1.00 96.19 87 ARG A N 1
ATOM 667 C CA . ARG A 1 87 ? 4.920 6.675 22.035 1.00 96.19 87 ARG A CA 1
ATOM 668 C C . ARG A 1 87 ? 3.718 7.316 21.358 1.00 96.19 87 ARG A C 1
ATOM 670 O O . ARG A 1 87 ? 3.484 7.095 20.173 1.00 96.19 87 ARG A O 1
ATOM 677 N N . PHE A 1 88 ? 2.997 8.161 22.082 1.00 96.56 88 PHE A N 1
ATOM 678 C CA . PHE A 1 88 ? 1.978 9.017 21.482 1.00 96.56 88 PHE A CA 1
ATOM 679 C C . PHE A 1 88 ? 2.652 10.102 20.637 1.00 96.56 88 PHE A C 1
ATOM 681 O O . PHE A 1 88 ? 3.563 10.779 21.113 1.00 96.56 88 PHE A O 1
ATOM 688 N N . LEU A 1 89 ? 2.225 10.250 19.381 1.00 93.12 89 LEU A N 1
ATOM 689 C CA . LEU A 1 89 ? 2.683 11.336 18.501 1.00 93.12 89 LEU A CA 1
ATOM 690 C C . LEU A 1 89 ? 1.769 12.566 18.597 1.00 93.12 89 LEU A C 1
ATOM 692 O O . LEU A 1 89 ? 2.151 13.655 18.176 1.00 93.12 89 LEU A O 1
ATOM 696 N N . GLY A 1 90 ? 0.571 12.388 19.159 1.00 90.94 90 GLY A N 1
ATOM 697 C CA . GLY A 1 90 ? -0.391 13.444 19.449 1.00 90.94 90 GLY A CA 1
ATOM 698 C C . GLY A 1 90 ? -0.808 13.445 20.919 1.00 90.94 90 GLY A C 1
ATOM 699 O O . GLY A 1 90 ? 0.028 13.434 21.822 1.00 90.94 90 GLY A O 1
ATOM 700 N N . ALA A 1 91 ? -2.119 13.480 21.157 1.00 90.62 91 ALA A N 1
ATOM 701 C CA . ALA A 1 91 ? -2.678 13.392 22.501 1.00 90.62 91 ALA A CA 1
ATOM 702 C C . ALA A 1 91 ? -2.403 12.019 23.143 1.00 90.62 91 ALA A C 1
ATOM 704 O O . ALA A 1 91 ? -2.303 11.006 22.451 1.00 90.62 91 ALA A O 1
ATOM 705 N N . ALA A 1 92 ? -2.306 11.997 24.474 1.00 93.25 92 ALA A N 1
ATOM 706 C CA . ALA A 1 92 ? -2.229 10.751 25.229 1.00 93.25 92 ALA A CA 1
ATOM 707 C C . ALA A 1 92 ? -3.496 9.909 25.019 1.00 93.25 92 ALA A C 1
ATOM 709 O O . ALA A 1 92 ? -4.583 10.457 24.842 1.00 93.25 92 ALA A O 1
ATOM 710 N N . ASP A 1 93 ? -3.335 8.586 25.040 1.00 95.12 93 ASP A N 1
ATOM 711 C CA . ASP A 1 93 ? -4.402 7.601 24.827 1.00 95.12 93 ASP A CA 1
ATOM 712 C C . ASP A 1 93 ? -5.199 7.817 23.527 1.00 95.12 93 ASP A C 1
ATOM 714 O O . ASP A 1 93 ? -6.405 7.575 23.445 1.00 95.12 93 ASP A O 1
ATOM 718 N N . SER A 1 94 ? -4.504 8.274 22.485 1.00 96.25 94 SER A N 1
ATOM 719 C CA . SER A 1 94 ? -5.072 8.537 21.168 1.00 96.25 94 SER A CA 1
ATOM 720 C C . SER A 1 94 ? -4.085 8.176 20.067 1.00 96.25 94 SER A C 1
ATOM 722 O O . SER A 1 94 ? -2.873 8.301 20.221 1.00 96.25 94 SER A O 1
ATOM 724 N N . PHE A 1 95 ? -4.611 7.796 18.905 1.00 96.38 95 PHE A N 1
ATOM 725 C CA . PHE A 1 95 ? -3.815 7.779 17.684 1.00 96.38 95 PHE A CA 1
ATOM 726 C C . PHE A 1 95 ? -3.503 9.209 17.203 1.00 96.38 95 PHE A C 1
ATOM 728 O O . PHE A 1 95 ? -4.280 10.129 17.497 1.00 96.38 95 PHE A O 1
ATOM 735 N N . PRO A 1 96 ? -2.392 9.409 16.466 1.00 95.88 96 PRO A N 1
ATOM 736 C CA . PRO A 1 96 ? -1.423 8.390 16.047 1.00 95.88 96 PRO A CA 1
ATOM 737 C C . PRO A 1 96 ? -0.353 8.039 17.099 1.00 95.88 96 PRO A C 1
ATOM 739 O O . PRO A 1 96 ? 0.020 8.851 17.952 1.00 95.88 96 PRO A O 1
ATOM 742 N N . LEU A 1 97 ? 0.171 6.817 16.996 1.00 97.00 97 LEU A N 1
ATOM 743 C CA . LEU A 1 97 ? 1.296 6.281 17.761 1.00 97.00 97 LEU A CA 1
ATOM 744 C C . LEU A 1 97 ? 2.537 6.129 16.886 1.00 97.00 97 LEU A C 1
ATOM 746 O O . LEU A 1 97 ? 2.444 5.841 15.698 1.00 97.00 97 LEU A O 1
ATOM 750 N N . GLY A 1 98 ? 3.705 6.236 17.507 1.00 96.19 98 GLY A N 1
ATOM 751 C CA . GLY A 1 98 ? 4.968 5.759 16.964 1.00 96.19 98 GLY A CA 1
ATOM 752 C C . GLY A 1 98 ? 5.417 4.507 17.709 1.00 96.19 98 GLY A C 1
ATOM 753 O O . GLY A 1 98 ? 5.194 4.411 18.916 1.00 96.19 98 GLY A O 1
ATOM 754 N N . TYR A 1 99 ? 6.081 3.584 17.023 1.00 95.94 99 TYR A N 1
ATOM 755 C CA . TYR A 1 99 ? 6.777 2.449 17.630 1.00 95.94 99 TYR A CA 1
ATOM 756 C C . TYR A 1 99 ? 8.215 2.375 17.118 1.00 95.94 99 TYR A C 1
ATOM 758 O O . TYR A 1 99 ? 8.441 2.400 15.909 1.00 95.94 99 TYR A O 1
ATOM 766 N N . GLY A 1 100 ? 9.184 2.284 18.033 1.00 90.69 100 GLY A N 1
ATOM 767 C CA . GLY A 1 100 ? 10.603 2.303 17.660 1.00 90.69 100 GLY A CA 1
ATOM 768 C C . GLY A 1 100 ? 11.013 3.624 16.994 1.00 90.69 100 GLY A C 1
ATOM 769 O O . GLY A 1 100 ? 10.377 4.666 17.192 1.00 90.69 100 GLY A O 1
ATOM 770 N N . ALA A 1 101 ? 12.097 3.628 16.222 1.00 80.19 101 ALA A N 1
ATOM 771 C CA . ALA A 1 101 ? 12.435 4.789 15.398 1.00 80.19 101 ALA A CA 1
ATOM 772 C C . ALA A 1 101 ? 11.498 4.849 14.179 1.00 80.19 101 ALA A C 1
ATOM 774 O O . ALA A 1 101 ? 11.174 3.821 13.604 1.00 80.19 101 ALA A O 1
ATOM 775 N N . ALA A 1 102 ? 11.062 6.040 13.762 1.00 73.44 102 ALA A N 1
ATOM 776 C CA . ALA A 1 102 ? 10.490 6.166 12.420 1.00 73.44 102 ALA A CA 1
ATOM 777 C C . ALA A 1 102 ? 11.663 6.160 11.437 1.00 73.44 102 ALA A C 1
ATOM 779 O O . ALA A 1 102 ? 12.647 6.866 11.673 1.00 73.44 102 ALA A O 1
ATOM 780 N N . ALA A 1 103 ? 11.596 5.349 10.385 1.00 69.25 103 ALA A N 1
ATOM 781 C CA . ALA A 1 103 ? 12.721 5.246 9.459 1.00 69.25 103 ALA A CA 1
ATOM 782 C C . ALA A 1 103 ? 12.721 6.320 8.380 1.00 69.25 103 ALA A C 1
ATOM 784 O O . ALA A 1 103 ? 13.787 6.605 7.839 1.00 69.25 103 ALA A O 1
ATOM 785 N N . HIS A 1 104 ? 11.555 6.894 8.068 1.00 80.00 104 HIS A N 1
ATOM 786 C CA . HIS A 1 104 ? 11.413 7.806 6.944 1.00 80.00 104 HIS A CA 1
ATOM 787 C C . HIS A 1 104 ? 10.539 9.014 7.270 1.00 80.00 104 HIS A C 1
ATOM 789 O O . HIS A 1 104 ? 9.599 8.937 8.068 1.00 80.00 104 HIS A O 1
ATOM 795 N N . ASP A 1 105 ? 10.848 10.122 6.606 1.00 80.50 105 ASP A N 1
ATOM 796 C CA . ASP A 1 105 ? 9.987 11.292 6.498 1.00 80.50 105 ASP A CA 1
ATOM 797 C C . ASP A 1 105 ? 9.259 11.278 5.145 1.00 80.50 105 ASP A C 1
ATOM 799 O O . ASP A 1 105 ? 9.746 10.719 4.165 1.00 80.50 105 ASP A O 1
ATOM 803 N N . LEU A 1 106 ? 8.090 11.916 5.065 1.00 79.19 106 LEU A N 1
ATOM 804 C CA . LEU A 1 106 ? 7.368 12.072 3.795 1.00 79.19 106 LEU A CA 1
ATOM 805 C C . LEU A 1 106 ? 8.213 12.791 2.730 1.00 79.19 106 LEU A C 1
ATOM 807 O O . LEU A 1 106 ? 8.064 12.505 1.546 1.00 79.19 106 LEU A O 1
ATOM 811 N N . GLY A 1 107 ? 9.108 13.697 3.140 1.00 79.12 107 GLY A N 1
ATOM 812 C CA . GLY A 1 107 ? 10.035 14.398 2.253 1.00 79.12 107 GLY A CA 1
ATOM 813 C C . GLY A 1 107 ? 11.129 13.517 1.647 1.00 79.12 107 GLY A C 1
ATOM 814 O O . GLY A 1 107 ? 11.794 13.960 0.712 1.00 79.12 107 GLY A O 1
ATOM 815 N N . ASP A 1 108 ? 11.302 12.286 2.136 1.00 76.38 108 ASP A N 1
ATOM 816 C CA . ASP A 1 108 ? 12.216 11.314 1.534 1.00 76.38 108 ASP A CA 1
ATOM 817 C C . ASP A 1 108 ? 11.632 10.679 0.261 1.00 76.38 108 ASP A C 1
ATOM 819 O O . ASP A 1 108 ? 12.367 10.010 -0.455 1.00 76.38 108 ASP A O 1
ATOM 823 N N . TYR A 1 109 ? 10.340 10.874 -0.036 1.00 78.69 109 TYR A N 1
ATOM 824 C CA . TYR A 1 109 ? 9.637 10.262 -1.169 1.00 78.69 109 TYR A CA 1
ATOM 825 C C . TYR A 1 109 ? 9.327 11.292 -2.266 1.00 78.69 109 TYR A C 1
ATOM 827 O O . TYR A 1 109 ? 9.005 12.445 -1.982 1.00 78.69 109 TYR A O 1
ATOM 835 N N . ASP A 1 110 ? 9.317 10.852 -3.531 1.00 74.81 110 ASP A N 1
ATOM 836 C CA . ASP A 1 110 ? 8.885 11.681 -4.677 1.00 74.81 110 ASP A CA 1
ATOM 837 C C . ASP A 1 110 ? 7.417 12.140 -4.553 1.00 74.81 110 ASP A C 1
ATOM 839 O O . ASP A 1 110 ? 7.004 13.153 -5.122 1.00 74.81 110 ASP A O 1
ATOM 843 N N . GLY A 1 111 ? 6.619 11.385 -3.796 1.00 80.06 111 GLY A N 1
ATOM 844 C CA . GLY A 1 111 ? 5.246 11.700 -3.436 1.00 80.06 111 GLY A CA 1
ATOM 845 C C . GLY A 1 111 ? 4.672 10.668 -2.469 1.00 80.06 111 GLY A C 1
ATOM 846 O O . GLY A 1 111 ? 5.124 9.525 -2.414 1.00 80.06 111 GLY A O 1
ATOM 847 N N . GLU A 1 112 ? 3.655 11.070 -1.708 1.00 83.50 112 GLU A N 1
ATOM 848 C CA . GLU A 1 112 ? 2.936 10.157 -0.818 1.00 83.50 112 GLU A CA 1
ATOM 849 C C . GLU A 1 112 ? 2.174 9.110 -1.643 1.00 83.50 112 GLU A C 1
ATOM 851 O O . GLU A 1 112 ? 1.404 9.458 -2.545 1.00 83.50 112 GLU A O 1
ATOM 856 N N . SER A 1 113 ? 2.366 7.827 -1.319 1.00 82.50 113 SER A N 1
ATOM 857 C CA . SER A 1 113 ? 1.618 6.745 -1.961 1.00 82.50 113 SER A CA 1
ATOM 858 C C . SER A 1 113 ? 0.127 6.918 -1.690 1.00 82.50 113 SER A C 1
ATOM 860 O O . SER A 1 113 ? -0.282 7.102 -0.546 1.00 82.50 113 SER A O 1
ATOM 862 N N . ALA A 1 114 ? -0.702 6.855 -2.730 1.00 84.19 114 ALA A N 1
ATOM 863 C CA . ALA A 1 114 ? -2.147 6.968 -2.607 1.00 84.19 114 ALA A CA 1
ATOM 864 C C . ALA A 1 114 ? -2.827 5.872 -3.428 1.00 84.19 114 ALA A C 1
ATOM 866 O O . ALA A 1 114 ? -2.714 5.827 -4.651 1.00 84.19 114 ALA A O 1
ATOM 867 N N . ASN A 1 115 ? -3.563 4.996 -2.748 1.00 79.12 115 ASN A N 1
ATOM 868 C CA . ASN A 1 115 ? -4.297 3.888 -3.355 1.00 79.12 115 ASN A CA 1
ATOM 869 C C . ASN A 1 115 ? -5.634 3.720 -2.608 1.00 79.12 115 ASN A C 1
ATOM 871 O O . ASN A 1 115 ? -5.641 3.791 -1.374 1.00 79.12 115 ASN A O 1
ATOM 875 N N . PRO A 1 116 ? -6.772 3.502 -3.299 1.00 71.44 116 PRO A N 1
ATOM 876 C CA . PRO A 1 116 ? -8.040 3.154 -2.648 1.00 71.44 116 PRO A CA 1
ATOM 877 C C . PRO A 1 116 ? -8.008 1.850 -1.826 1.00 71.44 116 PRO A C 1
ATOM 879 O O . PRO A 1 116 ? -8.940 1.619 -1.056 1.00 71.44 116 PRO A O 1
ATOM 882 N N . GLY A 1 117 ? -6.968 1.020 -1.966 1.00 76.31 117 GLY A N 1
ATOM 883 C CA . GLY A 1 117 ? -6.880 -0.315 -1.371 1.00 76.31 117 GLY A CA 1
ATOM 884 C C . GLY A 1 117 ? -7.606 -1.363 -2.219 1.00 76.31 117 GLY A C 1
ATOM 885 O O . GLY A 1 117 ? -8.392 -1.031 -3.111 1.00 76.31 117 GLY A O 1
ATOM 886 N N . LEU A 1 118 ? -7.347 -2.650 -1.962 1.00 84.75 118 LEU A N 1
ATOM 887 C CA . LEU A 1 118 ? -8.028 -3.725 -2.689 1.00 84.75 118 LEU A CA 1
ATOM 888 C C . LEU A 1 118 ? -9.524 -3.738 -2.345 1.00 84.75 118 LEU A C 1
ATOM 890 O O . LEU A 1 118 ? -9.892 -3.754 -1.169 1.00 84.75 118 LEU A O 1
ATOM 894 N N . SER A 1 119 ? -10.385 -3.790 -3.367 1.00 88.75 119 SER A N 1
ATOM 895 C CA . SER A 1 119 ? -11.846 -3.741 -3.181 1.00 88.75 119 SER A CA 1
ATOM 896 C C . SER A 1 119 ? -12.347 -4.844 -2.243 1.00 88.75 119 SER A C 1
ATOM 898 O O . SER A 1 119 ? -13.071 -4.540 -1.300 1.00 88.75 119 SER A O 1
ATOM 900 N N . ASP A 1 120 ? -11.866 -6.082 -2.411 1.00 93.69 120 ASP A N 1
ATOM 901 C CA . ASP A 1 120 ? -12.222 -7.223 -1.553 1.00 93.69 120 ASP A CA 1
ATOM 902 C C . ASP A 1 120 ? -11.923 -6.947 -0.061 1.00 93.69 120 ASP A C 1
ATOM 904 O O . ASP A 1 120 ? -12.722 -7.288 0.814 1.00 93.69 120 ASP A O 1
ATOM 908 N N . PHE A 1 121 ? -10.803 -6.281 0.247 1.00 96.06 121 PHE A N 1
ATOM 909 C CA . PHE A 1 121 ? -10.449 -5.905 1.620 1.00 96.06 121 PHE A CA 1
ATOM 910 C C . PHE A 1 121 ? -11.360 -4.799 2.151 1.00 96.06 121 PHE A C 1
ATOM 912 O O . PHE A 1 121 ? -11.934 -4.936 3.229 1.00 96.06 121 PHE A O 1
ATOM 919 N N . VAL A 1 122 ? -11.533 -3.721 1.383 1.00 93.25 122 VAL A N 1
ATOM 920 C CA . VAL A 1 122 ? -12.356 -2.566 1.777 1.00 93.25 122 VAL A CA 1
ATOM 921 C C . VAL A 1 122 ? -13.806 -2.983 2.033 1.00 93.25 122 VAL A C 1
ATOM 923 O O . VAL A 1 122 ? -14.411 -2.571 3.027 1.00 93.25 122 VAL A O 1
ATOM 926 N N . GLU A 1 123 ? -14.365 -3.827 1.168 1.00 93.19 123 GLU A N 1
ATOM 927 C CA . GLU A 1 123 ? -15.716 -4.367 1.322 1.00 93.19 123 GLU A CA 1
ATOM 928 C C . GLU A 1 123 ? -15.825 -5.278 2.548 1.00 93.19 123 GLU A C 1
ATOM 930 O O . GLU A 1 123 ? -16.779 -5.148 3.318 1.00 93.19 123 GLU A O 1
ATOM 935 N N . THR A 1 124 ? -14.820 -6.124 2.793 1.00 96.06 124 THR A N 1
ATOM 936 C CA . THR A 1 124 ? -14.762 -6.994 3.978 1.00 96.06 124 THR A CA 1
ATOM 937 C C . THR A 1 124 ? -14.709 -6.185 5.277 1.00 96.06 124 THR A C 1
ATOM 939 O O . THR A 1 124 ? -15.501 -6.433 6.189 1.00 96.06 124 THR A O 1
ATOM 942 N N . VAL A 1 125 ? -13.824 -5.185 5.360 1.00 96.44 125 VAL A N 1
ATOM 943 C CA . VAL A 1 125 ? -13.698 -4.290 6.526 1.00 96.44 125 VAL A CA 1
ATOM 944 C C . VAL A 1 125 ? -15.029 -3.601 6.810 1.00 96.44 125 VAL A C 1
ATOM 946 O O . VAL A 1 125 ? -15.479 -3.555 7.957 1.00 96.44 125 VAL A O 1
ATOM 949 N N . ARG A 1 126 ? -15.691 -3.098 5.764 1.00 91.62 126 ARG A N 1
ATOM 950 C CA . ARG A 1 126 ? -16.977 -2.410 5.892 1.00 91.62 126 ARG A CA 1
ATOM 951 C C . ARG A 1 126 ? -18.110 -3.341 6.325 1.00 91.62 126 ARG A C 1
ATOM 953 O O . ARG A 1 126 ? -18.951 -2.928 7.121 1.00 91.62 126 ARG A O 1
ATOM 960 N N . ALA A 1 127 ? -18.159 -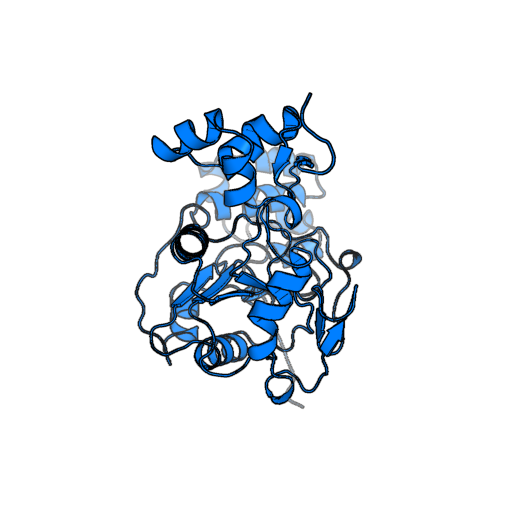4.560 5.792 1.00 93.50 127 ALA A N 1
ATOM 961 C CA . ALA A 1 127 ? -19.219 -5.525 6.081 1.00 93.50 127 ALA A CA 1
ATOM 962 C C . ALA A 1 127 ? -19.163 -6.072 7.519 1.00 93.50 127 ALA A C 1
ATOM 964 O O . ALA A 1 127 ? -20.179 -6.542 8.034 1.00 93.50 127 ALA A O 1
ATOM 965 N N . HIS A 1 128 ? -18.004 -5.984 8.178 1.00 96.50 128 HIS A N 1
ATOM 966 C CA . HIS A 1 128 ? -17.765 -6.548 9.508 1.00 96.50 128 HIS A CA 1
ATOM 967 C C . HIS A 1 128 ? -17.211 -5.506 10.496 1.00 96.50 128 HIS A C 1
ATOM 969 O O . HIS A 1 128 ? -16.064 -5.611 10.943 1.00 96.50 128 HIS A O 1
ATOM 975 N N . PRO A 1 129 ? -18.010 -4.488 10.873 1.00 93.88 129 PRO A N 1
ATOM 976 C CA . PRO A 1 129 ? -17.566 -3.387 11.732 1.00 93.88 129 PRO A CA 1
ATOM 977 C C . PRO A 1 129 ? -17.178 -3.820 13.156 1.00 93.88 129 PRO A C 1
ATOM 979 O O . PRO A 1 129 ? -16.578 -3.032 13.890 1.00 93.88 129 PRO A O 1
ATOM 982 N N . ASP A 1 130 ? -17.513 -5.045 13.559 1.00 96.12 130 ASP A N 1
ATOM 983 C CA . ASP A 1 130 ? -17.172 -5.693 14.828 1.00 96.12 130 ASP A CA 1
ATOM 984 C C . ASP A 1 130 ? -15.808 -6.410 14.808 1.00 96.12 130 ASP A C 1
ATOM 986 O O . ASP A 1 130 ? -15.196 -6.583 15.861 1.00 96.12 130 ASP A O 1
ATOM 990 N N . ARG A 1 131 ? -15.289 -6.756 13.625 1.00 98.38 131 ARG A N 1
ATOM 991 C CA . ARG A 1 131 ? -13.989 -7.426 13.439 1.00 98.38 131 ARG A CA 1
ATOM 992 C C . ARG A 1 131 ? -12.827 -6.440 13.374 1.00 98.38 131 ARG A C 1
ATOM 994 O O . ARG A 1 131 ? -13.055 -5.250 13.185 1.00 98.38 131 ARG A O 1
ATOM 1001 N N . LEU A 1 132 ? -11.596 -6.908 13.572 1.00 98.75 132 LEU A N 1
ATOM 1002 C CA . LEU A 1 132 ? -10.388 -6.076 13.619 1.00 98.75 132 LEU A CA 1
ATOM 1003 C C . LEU A 1 132 ? -9.470 -6.363 12.434 1.00 98.75 132 LEU A C 1
ATOM 1005 O O . LEU A 1 132 ? -9.099 -7.511 12.195 1.00 98.75 132 LEU A O 1
ATOM 1009 N N . TYR A 1 133 ? -9.074 -5.308 11.732 1.00 98.81 133 TYR A N 1
ATOM 1010 C CA . TYR A 1 133 ? -8.231 -5.390 10.545 1.00 98.81 133 TYR A CA 1
ATOM 1011 C C . TYR A 1 133 ? -6.971 -4.535 10.685 1.00 98.81 133 TYR A C 1
ATOM 1013 O O . TYR A 1 133 ? -6.940 -3.604 11.492 1.00 98.81 133 TYR A O 1
ATOM 1021 N N . LEU A 1 134 ? -5.952 -4.838 9.886 1.00 98.81 134 LEU A N 1
ATOM 1022 C CA . LEU A 1 134 ? -4.728 -4.047 9.744 1.00 98.81 134 LEU A CA 1
ATOM 1023 C C . LEU A 1 134 ? -4.475 -3.761 8.260 1.00 98.81 134 LEU A C 1
ATOM 1025 O O . LEU A 1 134 ? -4.566 -4.673 7.446 1.00 98.81 134 LEU A O 1
ATOM 1029 N N . ASP A 1 135 ? -4.139 -2.524 7.917 1.00 98.62 135 ASP A N 1
ATOM 1030 C CA . ASP A 1 135 ? -3.673 -2.105 6.590 1.00 98.62 135 ASP A CA 1
ATOM 1031 C C . ASP A 1 135 ? -2.194 -1.712 6.706 1.00 98.62 135 ASP A C 1
ATOM 1033 O O . ASP A 1 135 ? -1.860 -0.731 7.374 1.00 98.62 135 ASP A O 1
ATOM 1037 N N . VAL A 1 136 ? -1.311 -2.534 6.136 1.00 97.88 136 VAL A N 1
ATOM 1038 C CA . VAL A 1 136 ? 0.150 -2.409 6.221 1.00 97.88 136 VAL A CA 1
ATOM 1039 C C . VAL A 1 136 ? 0.669 -1.607 5.035 1.00 97.88 136 VAL A C 1
ATOM 1041 O O . VAL A 1 136 ? 0.522 -2.054 3.898 1.00 97.88 136 VAL A O 1
ATOM 1044 N N . GLY A 1 137 ? 1.331 -0.480 5.311 1.00 95.06 137 GLY A N 1
ATOM 1045 C CA . GLY A 1 137 ? 1.767 0.486 4.298 1.00 95.06 137 GLY A CA 1
ATOM 1046 C C . GLY A 1 137 ? 0.560 1.223 3.725 1.00 95.06 137 GLY A C 1
ATOM 1047 O O . GLY A 1 137 ? 0.208 1.094 2.547 1.00 95.06 137 GLY A O 1
ATOM 1048 N N . CYS A 1 138 ? -0.161 1.917 4.605 1.00 94.44 138 CYS A N 1
ATOM 1049 C CA . CYS A 1 138 ? -1.442 2.509 4.259 1.00 94.44 138 CYS A CA 1
ATOM 1050 C C . CYS A 1 138 ? -1.339 3.691 3.287 1.00 94.44 138 CYS A C 1
ATOM 1052 O O . CYS A 1 138 ? -2.341 4.051 2.667 1.00 94.44 138 CYS A O 1
ATOM 1054 N N . GLY A 1 139 ? -0.176 4.333 3.177 1.00 92.94 139 GLY A N 1
ATOM 1055 C CA . GLY A 1 139 ? -0.005 5.625 2.525 1.00 92.94 139 GLY A CA 1
ATOM 1056 C C . GLY A 1 139 ? -1.160 6.570 2.857 1.00 92.94 139 GLY A C 1
ATOM 1057 O O . GLY A 1 139 ? -1.734 6.537 3.948 1.00 92.94 139 GLY A O 1
ATOM 1058 N N . ARG A 1 140 ? -1.586 7.342 1.863 1.00 91.94 140 ARG A N 1
ATOM 1059 C CA . ARG A 1 140 ? -2.818 8.118 1.901 1.00 91.94 140 ARG A CA 1
ATOM 1060 C C . ARG A 1 140 ? -4.001 7.295 1.408 1.00 91.94 140 ARG A C 1
ATOM 1062 O O . ARG A 1 140 ? -4.121 6.981 0.221 1.00 91.94 140 ARG A O 1
ATOM 1069 N N . ARG A 1 141 ? -4.947 7.024 2.302 1.00 90.25 141 ARG A N 1
ATOM 1070 C CA . ARG A 1 141 ? -6.254 6.457 1.964 1.00 90.25 141 ARG A CA 1
ATOM 1071 C C . ARG A 1 141 ? -7.267 7.572 1.744 1.00 90.25 141 ARG A C 1
ATOM 1073 O O . ARG A 1 141 ? -7.285 8.579 2.447 1.00 90.25 141 ARG A O 1
ATOM 1080 N N . SER A 1 142 ? -8.151 7.379 0.769 1.00 83.56 142 SER A N 1
ATOM 1081 C CA . SER A 1 142 ? -9.288 8.282 0.560 1.00 83.56 142 SER A CA 1
ATOM 1082 C C . SER A 1 142 ? -10.310 8.175 1.691 1.00 83.56 142 SER A C 1
ATOM 1084 O O . SER A 1 142 ? -10.982 9.154 1.993 1.00 83.56 142 SER A O 1
ATOM 1086 N N . ARG A 1 143 ? -10.407 7.002 2.329 1.00 86.50 143 ARG A N 1
ATOM 1087 C CA . ARG A 1 143 ? -11.303 6.709 3.449 1.00 86.50 143 ARG A CA 1
ATOM 1088 C C . ARG A 1 143 ? -10.609 5.798 4.456 1.00 86.50 143 ARG A C 1
ATOM 1090 O O . ARG A 1 143 ? -10.002 4.804 4.065 1.00 86.50 143 ARG A O 1
ATOM 1097 N N . THR A 1 144 ? -10.795 6.079 5.743 1.00 91.62 144 THR A N 1
ATOM 1098 C CA . THR A 1 144 ? -10.366 5.204 6.842 1.00 91.62 144 THR A CA 1
ATOM 1099 C C . THR A 1 144 ? -11.556 4.624 7.606 1.00 91.62 144 THR A C 1
ATOM 1101 O O . THR A 1 144 ? -12.598 5.274 7.742 1.00 91.62 144 THR A O 1
ATOM 1104 N N . PHE A 1 145 ? -11.405 3.412 8.142 1.00 93.38 145 PHE A N 1
ATOM 1105 C CA . PHE A 1 145 ? -12.425 2.731 8.945 1.00 93.38 145 PHE A CA 1
ATOM 1106 C C . PHE A 1 145 ? -12.029 2.631 10.424 1.00 93.38 145 PHE A C 1
ATOM 1108 O O . PHE A 1 145 ? -10.860 2.466 10.764 1.00 93.38 145 PHE A O 1
ATOM 1115 N N . ASP A 1 146 ? -13.020 2.691 11.318 1.00 94.38 146 ASP A N 1
ATOM 1116 C CA . ASP A 1 146 ? -12.806 2.636 12.776 1.00 94.38 146 ASP A CA 1
ATOM 1117 C C . ASP A 1 146 ? -12.394 1.239 13.266 1.00 94.38 146 ASP A C 1
ATOM 1119 O O . ASP A 1 146 ? -11.905 1.084 14.382 1.00 94.38 146 ASP A O 1
ATOM 1123 N N . ASN A 1 147 ? -12.606 0.215 12.440 1.00 97.50 147 ASN A N 1
ATOM 1124 C CA . ASN A 1 147 ? -12.278 -1.179 12.711 1.00 97.50 147 ASN A CA 1
ATOM 1125 C C . ASN A 1 147 ? -11.030 -1.675 11.957 1.00 97.50 147 ASN A C 1
ATOM 1127 O O . ASN A 1 147 ? -10.751 -2.872 11.968 1.00 97.50 147 ASN A O 1
ATOM 1131 N N . CYS A 1 148 ? -10.269 -0.767 11.340 1.00 98.38 148 CYS A N 1
ATOM 1132 C CA . CYS A 1 148 ? -9.001 -1.058 10.676 1.00 98.38 148 CYS A CA 1
ATOM 1133 C C . CYS A 1 148 ? -7.891 -0.181 11.260 1.00 98.38 148 CYS A C 1
ATOM 1135 O O . CYS A 1 148 ? -8.026 1.042 11.265 1.00 98.38 148 CYS A O 1
ATOM 1137 N N . LEU A 1 149 ? -6.813 -0.794 11.741 1.00 98.62 149 LEU A N 1
ATOM 1138 C CA . LEU A 1 149 ? -5.587 -0.106 12.133 1.00 98.62 149 LEU A CA 1
ATOM 1139 C C . LEU A 1 149 ? -4.770 0.188 10.872 1.00 98.62 149 LEU A C 1
ATOM 1141 O O . LEU A 1 149 ? -4.526 -0.724 10.087 1.00 98.62 149 LEU A O 1
ATOM 1145 N N . TYR A 1 150 ? -4.365 1.434 10.659 1.00 98.00 150 TYR A N 1
ATOM 1146 C CA . TYR A 1 150 ? -3.550 1.828 9.507 1.00 98.00 150 TYR A CA 1
ATOM 1147 C C . TYR A 1 150 ? -2.102 2.020 9.936 1.00 98.00 150 TYR A C 1
ATOM 1149 O O . TYR A 1 150 ? -1.816 2.816 10.834 1.00 98.00 150 TYR A O 1
ATOM 1157 N N . LEU A 1 151 ? -1.198 1.276 9.310 1.00 97.25 151 LEU A N 1
ATOM 1158 C CA . LEU A 1 151 ? 0.217 1.257 9.643 1.00 97.25 151 LEU A CA 1
ATOM 1159 C C . LEU A 1 151 ? 1.049 1.819 8.497 1.00 97.25 151 LEU A C 1
ATOM 1161 O O . LEU A 1 151 ? 0.842 1.447 7.344 1.00 97.25 151 LEU A O 1
ATOM 1165 N N . GLU A 1 152 ? 2.027 2.657 8.824 1.00 95.31 152 GLU A N 1
ATOM 1166 C CA . GLU A 1 152 ? 2.945 3.255 7.851 1.00 95.31 152 GLU A CA 1
ATOM 1167 C C . GLU A 1 152 ? 4.361 3.414 8.427 1.00 95.31 152 GLU A C 1
ATOM 1169 O O . GLU A 1 152 ? 4.564 3.310 9.636 1.00 95.31 152 GLU A O 1
ATOM 1174 N N . VAL A 1 153 ? 5.357 3.652 7.573 1.00 94.06 153 VAL A N 1
ATOM 1175 C CA . VAL A 1 153 ? 6.757 3.899 7.970 1.00 94.06 153 VAL A CA 1
ATOM 1176 C C . VAL A 1 153 ? 7.132 5.386 8.027 1.00 94.06 153 VAL A C 1
ATOM 1178 O O . VAL A 1 153 ? 8.245 5.739 8.419 1.00 94.06 153 VAL A O 1
ATOM 1181 N N . TYR A 1 154 ? 6.179 6.250 7.674 1.00 91.19 154 TYR A N 1
ATOM 1182 C CA . TYR A 1 154 ? 6.216 7.712 7.733 1.00 91.19 154 TYR A CA 1
ATOM 1183 C C . TYR A 1 154 ? 4.860 8.262 8.236 1.00 91.19 154 TYR A C 1
ATOM 1185 O O . TYR A 1 154 ? 3.852 7.550 8.212 1.00 91.19 154 TYR A O 1
ATOM 1193 N N . PRO A 1 155 ? 4.782 9.519 8.716 1.00 90.62 155 PRO A N 1
ATOM 1194 C CA . PRO A 1 155 ? 3.571 10.059 9.342 1.00 90.62 155 PRO A CA 1
ATOM 1195 C C . PRO A 1 155 ? 2.510 10.518 8.321 1.00 90.62 155 PRO A C 1
ATOM 1197 O O . PRO A 1 155 ? 2.245 11.711 8.180 1.00 90.62 155 PRO A O 1
ATOM 1200 N N . SER A 1 156 ? 1.880 9.573 7.616 1.00 91.75 156 SER A N 1
ATOM 1201 C CA . SER A 1 156 ? 0.722 9.862 6.756 1.00 91.75 156 SER A CA 1
ATOM 1202 C C . SER A 1 156 ? -0.491 10.332 7.565 1.00 91.75 156 SER A C 1
ATOM 1204 O O . SER A 1 156 ? -0.730 9.871 8.680 1.00 91.75 156 SER A O 1
ATOM 1206 N N . VAL A 1 157 ? -1.345 11.158 6.953 1.00 90.44 157 VAL A N 1
ATOM 1207 C CA . VAL A 1 157 ? -2.656 11.540 7.511 1.00 90.44 157 VAL A CA 1
ATOM 1208 C C . VAL A 1 157 ? -3.602 10.355 7.734 1.00 90.44 157 VAL A C 1
ATOM 1210 O O . VAL A 1 157 ? -4.567 10.481 8.483 1.00 90.44 157 VAL A O 1
ATOM 1213 N N . SER A 1 158 ? -3.360 9.215 7.076 1.00 93.69 158 SER A N 1
ATOM 1214 C CA . SER A 1 158 ? -4.162 7.998 7.276 1.00 93.69 158 SER A CA 1
ATOM 1215 C C . SER A 1 158 ? -3.608 7.082 8.362 1.00 93.69 158 SER A C 1
ATOM 1217 O O . SER A 1 158 ? -4.336 6.199 8.810 1.00 93.69 158 SER A O 1
ATOM 1219 N N . ALA A 1 159 ? -2.350 7.267 8.769 1.00 95.00 159 ALA A N 1
ATOM 1220 C CA . ALA A 1 159 ? -1.656 6.351 9.660 1.00 95.00 159 ALA A CA 1
ATOM 1221 C C . ALA A 1 159 ? -2.121 6.517 11.112 1.00 95.00 159 ALA A C 1
ATOM 1223 O O . ALA A 1 159 ? -2.103 7.611 11.676 1.00 95.00 159 ALA A O 1
ATOM 1224 N N . ASP A 1 160 ? -2.479 5.400 11.741 1.00 97.38 160 ASP A N 1
ATOM 1225 C CA . ASP A 1 160 ? -2.675 5.309 13.186 1.00 97.38 160 ASP A CA 1
ATOM 1226 C C . ASP A 1 160 ? -1.369 4.919 13.887 1.00 97.38 160 ASP A C 1
ATOM 1228 O O . ASP A 1 160 ? -1.102 5.371 14.996 1.00 97.38 160 ASP A O 1
ATOM 1232 N N . LEU A 1 161 ? -0.558 4.064 13.259 1.00 97.44 161 LEU A N 1
ATOM 1233 C CA . LEU A 1 161 ? 0.678 3.534 13.825 1.00 97.44 161 LEU A CA 1
ATOM 1234 C C . LEU A 1 161 ? 1.840 3.728 12.845 1.00 97.44 161 LEU A C 1
ATOM 1236 O O . LEU A 1 161 ? 1.831 3.177 11.749 1.00 97.44 161 LEU A O 1
ATOM 1240 N N . VAL A 1 162 ? 2.855 4.479 13.264 1.00 96.38 162 VAL A N 1
ATOM 1241 C CA . VAL A 1 162 ? 4.076 4.729 12.490 1.00 96.38 162 VAL A CA 1
ATOM 1242 C C . VAL A 1 162 ? 5.221 3.882 13.044 1.00 96.38 162 VAL A C 1
ATOM 1244 O O . VAL A 1 162 ? 5.533 3.987 14.233 1.00 96.38 162 VAL A O 1
ATOM 1247 N N . ILE A 1 163 ? 5.849 3.049 12.211 1.00 95.12 163 ILE A N 1
ATOM 1248 C CA . ILE A 1 163 ? 6.893 2.097 12.634 1.00 95.12 163 ILE A CA 1
ATOM 1249 C C . ILE A 1 163 ? 8.165 2.180 11.780 1.00 95.12 163 ILE A C 1
ATOM 1251 O O . ILE A 1 163 ? 8.176 2.754 10.697 1.00 95.12 163 ILE A O 1
ATOM 1255 N N . GLU A 1 164 ? 9.244 1.545 12.228 1.00 91.75 164 GLU A N 1
ATOM 1256 C CA . GLU A 1 164 ? 10.383 1.218 11.360 1.00 91.75 164 GLU A CA 1
ATOM 1257 C C . GLU A 1 164 ? 10.063 0.061 10.381 1.00 91.75 164 GLU A C 1
ATOM 1259 O O . GLU A 1 164 ? 9.328 -0.863 10.736 1.00 91.75 164 GLU A O 1
ATOM 1264 N N . PRO A 1 165 ? 10.658 0.028 9.169 1.00 91.62 165 PRO A N 1
ATOM 1265 C CA . PRO A 1 165 ? 10.465 -0.990 8.134 1.00 91.62 165 PRO A CA 1
ATOM 1266 C C . PRO A 1 165 ? 11.233 -2.286 8.452 1.00 91.62 165 PRO A C 1
ATOM 1268 O O . PRO A 1 165 ? 11.897 -2.870 7.599 1.00 91.62 165 PRO A O 1
ATOM 1271 N N . ALA A 1 166 ? 11.148 -2.766 9.692 1.00 93.00 166 ALA A N 1
ATOM 1272 C CA . ALA A 1 166 ? 11.853 -3.960 10.164 1.00 93.00 166 ALA A CA 1
ATOM 1273 C C . ALA A 1 166 ? 11.145 -5.281 9.801 1.00 93.00 166 ALA A C 1
ATOM 1275 O O . ALA A 1 166 ? 11.592 -6.359 10.197 1.00 93.00 166 ALA A O 1
ATOM 1276 N N . CYS A 1 167 ? 10.004 -5.209 9.105 1.00 95.69 167 CYS A N 1
ATOM 1277 C CA . CYS A 1 167 ? 9.140 -6.350 8.777 1.00 95.69 167 CYS A CA 1
ATOM 1278 C C . CYS A 1 167 ? 8.654 -7.147 10.015 1.00 95.69 167 CYS A C 1
ATOM 1280 O O . CYS A 1 167 ? 8.119 -8.242 9.871 1.00 95.69 167 CYS A O 1
ATOM 1282 N N . ARG A 1 168 ? 8.825 -6.609 11.233 1.00 96.69 168 ARG A N 1
ATOM 1283 C CA . ARG A 1 168 ? 8.304 -7.134 12.507 1.00 96.69 168 ARG A CA 1
ATOM 1284 C C . ARG A 1 168 ? 7.311 -6.148 13.086 1.00 96.69 168 ARG A C 1
ATOM 1286 O O . ARG A 1 168 ? 7.597 -4.953 13.138 1.00 96.69 168 ARG A O 1
ATOM 1293 N N . TYR A 1 169 ? 6.168 -6.648 13.538 1.00 97.81 169 TYR A N 1
ATOM 1294 C CA . TYR A 1 169 ? 5.036 -5.796 13.879 1.00 97.81 169 TYR A CA 1
ATOM 1295 C C . TYR A 1 169 ? 4.708 -5.927 15.369 1.00 97.81 169 TYR A C 1
ATOM 1297 O O . TYR A 1 169 ? 4.538 -7.048 15.854 1.00 97.81 169 TYR A O 1
ATOM 1305 N N . PRO A 1 170 ? 4.579 -4.810 16.110 1.00 97.56 170 PRO A N 1
ATOM 1306 C CA . PRO A 1 170 ? 4.319 -4.818 17.549 1.00 97.56 170 PRO A CA 1
ATOM 1307 C C . PRO A 1 170 ? 2.836 -5.081 17.847 1.00 97.56 170 PRO A C 1
ATOM 1309 O O . PRO A 1 170 ? 2.156 -4.307 18.516 1.00 97.56 170 PRO A O 1
ATOM 1312 N N . ILE A 1 171 ? 2.310 -6.160 17.282 1.00 98.62 171 ILE A N 1
ATOM 1313 C CA . ILE A 1 171 ? 0.912 -6.568 17.364 1.00 98.62 171 ILE A CA 1
ATOM 1314 C C . ILE A 1 171 ? 0.873 -7.982 17.932 1.00 98.62 171 ILE A C 1
ATOM 1316 O O . ILE A 1 171 ? 1.674 -8.838 17.539 1.00 98.62 171 ILE A O 1
ATOM 1320 N N . ALA A 1 172 ? -0.055 -8.231 18.847 1.00 98.69 172 ALA A N 1
ATOM 1321 C CA . ALA A 1 172 ? -0.227 -9.505 19.525 1.00 98.69 172 ALA A CA 1
ATOM 1322 C C . ALA A 1 172 ? -0.560 -10.656 18.557 1.00 98.69 172 ALA A C 1
ATOM 1324 O O . ALA A 1 172 ? -1.203 -10.466 17.520 1.00 98.69 172 ALA A O 1
ATOM 1325 N N . ASP A 1 173 ? -0.147 -11.866 18.933 1.00 98.81 173 ASP A N 1
ATOM 1326 C CA . ASP A 1 173 ? -0.476 -13.102 18.216 1.00 98.81 173 ASP A CA 1
ATOM 1327 C C . ASP A 1 173 ? -2.002 -13.293 18.123 1.00 98.81 173 ASP A C 1
ATOM 1329 O O . ASP A 1 173 ? -2.731 -12.961 19.060 1.00 98.81 173 ASP A O 1
ATOM 1333 N N . ALA A 1 174 ? -2.476 -13.887 17.025 1.00 98.56 174 ALA A N 1
ATOM 1334 C CA . ALA A 1 174 ? -3.855 -14.347 16.849 1.00 98.56 174 ALA A CA 1
ATOM 1335 C C . ALA A 1 174 ? -4.936 -13.328 17.266 1.00 98.56 174 ALA A C 1
ATOM 1337 O O . ALA A 1 174 ? -5.909 -13.668 17.945 1.00 98.56 174 ALA A O 1
ATOM 1338 N N . SER A 1 175 ? -4.767 -12.070 16.867 1.00 98.69 175 SER A N 1
ATOM 1339 C CA . SER A 1 175 ? -5.561 -10.942 17.358 1.00 98.69 175 SER A CA 1
ATOM 1340 C C . SER A 1 175 ? -6.366 -10.221 16.272 1.00 98.69 175 SER A C 1
ATOM 1342 O O . SER A 1 175 ? -7.396 -9.611 16.574 1.00 98.69 175 SER A O 1
ATOM 1344 N N . LEU A 1 176 ? -5.971 -10.361 15.004 1.00 98.88 176 LEU A N 1
ATOM 1345 C CA . LEU A 1 176 ? -6.624 -9.742 13.848 1.00 98.88 176 LEU A CA 1
ATOM 1346 C C . LEU A 1 176 ? -7.492 -10.737 13.067 1.00 98.88 176 LEU A C 1
ATOM 1348 O O . LEU A 1 176 ? -7.184 -11.924 12.974 1.00 98.88 176 LEU A O 1
ATOM 1352 N N . ASP A 1 177 ? -8.574 -10.238 12.474 1.00 98.81 177 ASP A N 1
ATOM 1353 C CA . ASP A 1 177 ? -9.462 -10.985 11.575 1.00 98.81 177 ASP A CA 1
ATOM 1354 C C . ASP A 1 177 ? -9.032 -10.863 10.101 1.00 98.81 177 ASP A C 1
ATOM 1356 O O . ASP A 1 177 ? -9.344 -11.735 9.289 1.00 98.81 177 ASP A O 1
ATOM 1360 N N . GLY A 1 178 ? -8.296 -9.808 9.741 1.00 98.69 178 GLY A N 1
ATOM 1361 C CA . GLY A 1 178 ? -7.717 -9.682 8.406 1.00 98.69 178 GLY A CA 1
ATOM 1362 C C . GLY A 1 178 ? -6.589 -8.655 8.295 1.00 98.69 178 GLY A C 1
ATOM 1363 O O . GLY A 1 178 ? -6.516 -7.711 9.079 1.00 98.69 178 GLY A O 1
ATOM 1364 N N . ILE A 1 179 ? -5.718 -8.837 7.303 1.00 98.81 179 ILE A N 1
ATOM 1365 C CA . ILE A 1 179 ? -4.592 -7.943 6.998 1.00 98.81 179 ILE A CA 1
ATOM 1366 C C . ILE A 1 179 ? -4.613 -7.588 5.508 1.00 98.81 179 ILE A C 1
ATOM 1368 O O . ILE A 1 179 ? -4.648 -8.482 4.666 1.00 98.81 179 ILE A O 1
ATOM 1372 N N . GLY A 1 180 ? -4.571 -6.299 5.185 1.00 98.38 180 GLY A N 1
ATOM 1373 C CA . GLY A 1 180 ? -4.343 -5.768 3.843 1.00 98.38 180 GLY A CA 1
ATOM 1374 C C . GLY A 1 180 ? -2.905 -5.281 3.674 1.00 98.38 180 GLY A C 1
ATOM 1375 O O . GLY A 1 180 ? -2.331 -4.719 4.604 1.00 98.38 180 GLY A O 1
ATOM 1376 N N . CYS A 1 181 ? -2.315 -5.506 2.502 1.00 97.38 181 CYS A N 1
ATOM 1377 C CA . CYS A 1 181 ? -0.986 -5.015 2.138 1.00 97.38 181 CYS A CA 1
ATOM 1378 C C . CYS A 1 181 ? -0.937 -4.814 0.615 1.00 97.38 181 CYS A C 1
ATOM 1380 O O . CYS A 1 181 ? -1.017 -5.789 -0.137 1.00 97.38 181 CYS A O 1
ATOM 1382 N N . PHE A 1 182 ? -0.885 -3.560 0.153 1.00 95.38 182 PHE A N 1
ATOM 1383 C CA . PHE A 1 182 ? -1.146 -3.225 -1.255 1.00 95.38 182 PHE A CA 1
ATOM 1384 C C . PHE A 1 182 ? -0.036 -2.375 -1.865 1.00 95.38 182 PHE A C 1
ATOM 1386 O O . PHE A 1 182 ? 0.034 -1.185 -1.563 1.00 95.38 182 PHE A O 1
ATOM 1393 N N . ALA A 1 183 ? 0.767 -2.969 -2.750 1.00 93.50 183 ALA A N 1
ATOM 1394 C CA . ALA A 1 183 ? 1.957 -2.343 -3.330 1.00 93.50 183 ALA A CA 1
ATOM 1395 C C . ALA A 1 183 ? 2.936 -1.848 -2.241 1.00 93.50 183 ALA A C 1
ATOM 1397 O O . ALA A 1 183 ? 3.251 -0.666 -2.121 1.00 93.50 183 ALA A O 1
ATOM 1398 N N . VAL A 1 184 ? 3.320 -2.773 -1.354 1.00 94.44 184 VAL A N 1
ATOM 1399 C CA . VAL A 1 184 ? 4.205 -2.516 -0.201 1.00 94.44 184 VAL A CA 1
ATOM 1400 C C . VAL A 1 184 ? 5.262 -3.606 -0.050 1.00 94.44 184 VAL A C 1
ATOM 1402 O O . VAL A 1 184 ? 6.397 -3.317 0.320 1.00 94.44 184 VAL A O 1
ATOM 1405 N N . MET A 1 185 ? 4.923 -4.872 -0.319 1.00 95.50 185 MET A N 1
ATOM 1406 C CA . MET A 1 185 ? 5.846 -5.994 -0.114 1.00 95.50 185 MET A CA 1
ATOM 1407 C C . MET A 1 185 ? 7.106 -5.910 -0.992 1.00 95.50 185 MET A C 1
ATOM 1409 O O . MET A 1 185 ? 8.156 -6.403 -0.583 1.00 95.50 185 MET A O 1
ATOM 1413 N N . GLU A 1 186 ? 7.025 -5.271 -2.157 1.00 95.31 186 GLU A N 1
ATOM 1414 C CA . GLU A 1 186 ? 8.147 -4.941 -3.043 1.00 95.31 186 GLU A CA 1
ATOM 1415 C C . GLU A 1 186 ? 9.180 -4.029 -2.376 1.00 95.31 186 GLU A C 1
ATOM 1417 O O . GLU A 1 186 ? 10.373 -4.112 -2.671 1.00 95.31 186 GLU A O 1
ATOM 1422 N N . HIS A 1 187 ? 8.733 -3.189 -1.442 1.00 94.56 187 HIS A N 1
ATOM 1423 C CA . HIS A 1 187 ? 9.539 -2.224 -0.701 1.00 94.56 187 HIS A CA 1
ATOM 1424 C C . HIS A 1 187 ? 10.084 -2.809 0.612 1.00 94.56 187 HIS A C 1
ATOM 1426 O O . HIS A 1 187 ? 10.863 -2.161 1.308 1.00 94.56 187 HIS A O 1
ATOM 1432 N N . MET A 1 188 ? 9.721 -4.049 0.959 1.00 94.50 188 MET A N 1
ATOM 1433 C CA . MET A 1 188 ? 10.217 -4.734 2.153 1.00 94.50 188 MET A CA 1
ATOM 1434 C C . MET A 1 188 ? 11.551 -5.422 1.869 1.00 94.50 188 MET A C 1
ATOM 1436 O O . MET A 1 188 ? 11.665 -6.187 0.915 1.00 94.50 188 MET A O 1
ATOM 1440 N N . ALA A 1 189 ? 12.552 -5.215 2.728 1.00 94.69 189 ALA A N 1
ATOM 1441 C CA . ALA A 1 189 ? 13.843 -5.897 2.599 1.00 94.69 189 ALA A CA 1
ATOM 1442 C C . ALA A 1 189 ? 13.738 -7.414 2.859 1.00 94.69 189 ALA A C 1
ATOM 1444 O O . ALA A 1 189 ? 14.529 -8.193 2.333 1.00 94.69 189 ALA A O 1
ATOM 1445 N N . GLU A 1 190 ? 12.754 -7.837 3.661 1.00 96.31 190 GLU A N 1
ATOM 1446 C CA . GLU A 1 190 ? 12.529 -9.237 4.031 1.00 96.31 190 GLU A CA 1
ATOM 1447 C C . GLU A 1 190 ? 11.029 -9.604 3.942 1.00 96.31 190 GLU A C 1
ATOM 1449 O O . GLU A 1 190 ? 10.375 -9.844 4.960 1.00 96.31 190 GLU A O 1
ATOM 1454 N N . PRO A 1 191 ? 10.429 -9.685 2.739 1.00 96.44 191 PRO A N 1
ATOM 1455 C CA . PRO A 1 191 ? 8.991 -9.934 2.585 1.00 96.44 191 PRO A CA 1
ATOM 1456 C C . PRO A 1 191 ? 8.539 -11.289 3.158 1.00 96.44 191 PRO A C 1
ATOM 1458 O O . PRO A 1 191 ? 7.399 -11.432 3.594 1.00 96.44 191 PRO A O 1
ATOM 1461 N N . TRP A 1 192 ? 9.429 -12.288 3.213 1.00 96.44 192 TRP A N 1
ATOM 1462 C CA . TRP A 1 192 ? 9.157 -13.591 3.840 1.00 96.44 192 TRP A CA 1
ATOM 1463 C C . TRP A 1 192 ? 8.970 -13.494 5.358 1.00 96.44 192 TRP A C 1
ATOM 1465 O O . TRP A 1 192 ? 8.196 -14.252 5.940 1.00 96.44 192 TRP A O 1
ATOM 1475 N N . VAL A 1 193 ? 9.671 -12.562 6.003 1.00 97.56 193 VAL A N 1
ATOM 1476 C CA . VAL A 1 193 ? 9.507 -12.269 7.425 1.00 97.56 193 VAL A CA 1
ATOM 1477 C C . VAL A 1 193 ? 8.142 -11.623 7.660 1.00 97.56 193 VAL A C 1
ATOM 1479 O O . VAL A 1 193 ? 7.421 -12.054 8.558 1.00 97.56 193 VAL A O 1
ATOM 1482 N N . ALA A 1 194 ? 7.775 -10.632 6.839 1.00 97.38 194 ALA A N 1
ATOM 1483 C CA . ALA A 1 194 ? 6.490 -9.953 6.966 1.00 97.38 194 ALA A CA 1
ATOM 1484 C C . ALA A 1 194 ? 5.325 -10.934 6.770 1.00 97.38 194 ALA A C 1
ATOM 1486 O O . ALA A 1 194 ? 4.396 -10.951 7.571 1.00 97.38 194 ALA A O 1
ATOM 1487 N N . ALA A 1 195 ? 5.413 -11.828 5.778 1.00 97.88 195 ALA A N 1
ATOM 1488 C CA . ALA A 1 195 ? 4.415 -12.875 5.559 1.00 97.88 195 ALA A CA 1
ATOM 1489 C C . ALA A 1 195 ? 4.255 -13.813 6.775 1.00 97.88 195 ALA A C 1
ATOM 1491 O O . ALA A 1 195 ? 3.131 -14.160 7.148 1.00 97.88 195 ALA A O 1
ATOM 1492 N N . ALA A 1 196 ? 5.356 -14.189 7.436 1.00 97.94 196 ALA A N 1
ATOM 1493 C CA . ALA A 1 196 ? 5.307 -14.993 8.659 1.00 97.94 196 ALA A CA 1
ATOM 1494 C C . ALA A 1 196 ? 4.665 -14.233 9.834 1.00 97.94 196 ALA A C 1
ATOM 1496 O O . ALA A 1 196 ? 3.888 -14.810 10.596 1.00 97.94 196 ALA A O 1
ATOM 1497 N N . GLU A 1 197 ? 4.938 -12.934 9.963 1.00 98.38 197 GLU A N 1
ATOM 1498 C CA . GLU A 1 197 ? 4.281 -12.079 10.954 1.00 98.38 197 GLU A CA 1
ATOM 1499 C C . GLU A 1 197 ? 2.789 -11.904 10.667 1.00 98.38 197 GLU A C 1
ATOM 1501 O O . GLU A 1 197 ? 1.985 -11.923 11.596 1.00 98.38 197 GLU A O 1
ATOM 1506 N N . PHE A 1 198 ? 2.389 -11.798 9.397 1.00 98.56 198 PHE A N 1
ATOM 1507 C CA . PHE A 1 198 ? 0.976 -11.751 9.023 1.00 98.56 198 PHE A CA 1
ATOM 1508 C C . PHE A 1 198 ? 0.256 -13.018 9.492 1.00 98.56 198 PHE A C 1
ATOM 1510 O O . PHE A 1 198 ? -0.804 -12.925 10.107 1.00 98.56 198 PHE A O 1
ATOM 1517 N N . ALA A 1 199 ? 0.864 -14.194 9.294 1.00 98.44 199 ALA A N 1
ATOM 1518 C CA . ALA A 1 199 ? 0.330 -15.453 9.816 1.00 98.44 199 ALA A CA 1
ATOM 1519 C C . ALA A 1 199 ? 0.248 -15.465 11.352 1.00 98.44 199 ALA A C 1
ATOM 1521 O O . ALA A 1 199 ? -0.742 -15.933 11.907 1.00 98.44 199 ALA A O 1
ATOM 1522 N N . ARG A 1 200 ? 1.266 -14.935 12.047 1.00 98.44 200 ARG A N 1
ATOM 1523 C CA . ARG A 1 200 ? 1.305 -14.864 13.518 1.00 98.44 200 ARG A CA 1
ATOM 1524 C C . ARG A 1 200 ? 0.204 -13.968 14.089 1.00 98.44 200 ARG A C 1
ATOM 1526 O O . ARG A 1 200 ? -0.430 -14.337 15.075 1.00 98.44 200 ARG A O 1
ATOM 1533 N N . MET A 1 201 ? 0.006 -12.784 13.512 1.00 98.69 201 MET A N 1
ATOM 1534 C CA . MET A 1 201 ? -0.948 -11.785 14.007 1.00 98.69 201 MET A CA 1
ATOM 1535 C C . MET A 1 201 ? -2.408 -12.170 13.736 1.00 98.69 201 MET A C 1
ATOM 1537 O O . MET A 1 201 ? -3.306 -11.734 14.460 1.00 98.69 201 MET A O 1
ATOM 1541 N N . LEU A 1 202 ? -2.666 -12.971 12.701 1.00 98.81 202 LEU A N 1
ATOM 1542 C CA . LEU A 1 202 ? -4.015 -13.397 12.338 1.00 98.81 202 LEU A CA 1
ATOM 1543 C C . LEU A 1 202 ? -4.546 -14.494 13.259 1.00 98.81 202 LEU A C 1
ATOM 1545 O O . LEU A 1 202 ? -3.861 -15.459 13.598 1.00 98.81 202 LEU A O 1
ATOM 1549 N N . LYS A 1 203 ? -5.821 -14.368 13.633 1.00 98.69 203 LYS A N 1
ATOM 1550 C CA . LYS A 1 203 ? -6.593 -15.458 14.238 1.00 98.69 203 LYS A CA 1
ATOM 1551 C C . LYS A 1 203 ? -6.657 -16.652 13.273 1.00 98.69 203 LYS A C 1
ATOM 1553 O O . LYS A 1 203 ? -6.624 -16.453 12.056 1.00 98.69 203 LYS A O 1
ATOM 1558 N N . PRO A 1 204 ? -6.864 -17.885 13.770 1.00 97.88 204 PRO A N 1
ATOM 1559 C CA . PRO A 1 204 ? -7.246 -19.000 12.910 1.00 97.88 204 PRO A CA 1
ATOM 1560 C C . PRO A 1 204 ? -8.467 -18.643 12.048 1.00 97.88 204 PRO A C 1
ATOM 1562 O O . PRO A 1 204 ? -9.498 -18.223 12.573 1.00 97.88 204 PRO A O 1
ATOM 1565 N N . GLY A 1 205 ? -8.343 -18.798 10.727 1.00 96.94 205 GLY A N 1
ATOM 1566 C CA . GLY A 1 205 ? -9.377 -18.412 9.757 1.00 96.94 205 GLY A CA 1
ATOM 1567 C C . GLY A 1 205 ? -9.370 -16.932 9.349 1.00 96.94 205 GLY A C 1
ATOM 1568 O O . GLY A 1 205 ? -10.211 -16.531 8.547 1.00 96.94 205 GLY A O 1
ATOM 1569 N N . GLY A 1 206 ? -8.444 -16.125 9.873 1.00 98.12 206 GLY A N 1
ATOM 1570 C CA . GLY A 1 206 ? -8.209 -14.762 9.407 1.00 98.12 206 GLY A CA 1
ATOM 1571 C C . GLY A 1 206 ? -7.625 -14.723 7.990 1.00 98.12 206 GLY A C 1
ATOM 1572 O O . GLY A 1 206 ? -7.015 -15.689 7.528 1.00 98.12 206 GLY A O 1
ATOM 1573 N N . MET A 1 207 ? -7.823 -13.607 7.287 1.00 98.12 207 MET A N 1
ATOM 1574 C CA . MET A 1 207 ? -7.483 -13.481 5.862 1.00 98.12 207 MET A CA 1
ATOM 1575 C C . MET A 1 207 ? -6.353 -12.482 5.602 1.00 98.12 207 MET A C 1
ATOM 1577 O O . MET A 1 207 ? -6.300 -11.421 6.219 1.00 98.12 207 MET A O 1
ATOM 1581 N N . VAL A 1 208 ? -5.498 -12.781 4.624 1.00 98.12 208 VAL A N 1
ATOM 1582 C CA . VAL A 1 208 ? -4.568 -11.807 4.030 1.00 98.12 208 VAL A CA 1
ATOM 1583 C C . VAL A 1 208 ? -5.065 -11.367 2.658 1.00 98.12 208 VAL A C 1
ATOM 1585 O O . VAL A 1 208 ? -5.540 -12.183 1.867 1.00 98.12 208 VAL A O 1
ATOM 1588 N N . PHE A 1 209 ? -4.930 -10.077 2.373 1.00 97.94 209 PHE A N 1
ATOM 1589 C CA . PHE A 1 209 ? -5.287 -9.447 1.108 1.00 97.94 209 PHE A CA 1
ATOM 1590 C C . PHE A 1 209 ? -4.045 -8.748 0.567 1.00 97.94 209 PHE A C 1
ATOM 1592 O O . PHE A 1 209 ? -3.618 -7.738 1.122 1.00 97.94 209 PHE A O 1
ATOM 1599 N N . ILE A 1 210 ? -3.454 -9.305 -0.489 1.00 96.75 210 ILE A N 1
ATOM 1600 C CA . ILE A 1 210 ? -2.164 -8.855 -1.014 1.00 96.75 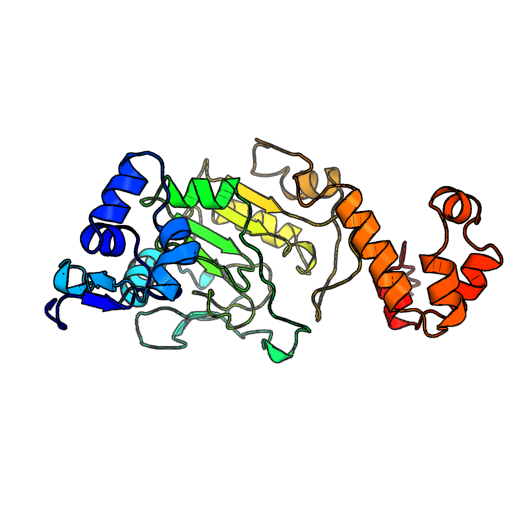210 ILE A CA 1
ATOM 1601 C C . ILE A 1 210 ? -2.320 -8.372 -2.454 1.00 96.75 210 ILE A C 1
ATOM 1603 O O . ILE A 1 210 ? -2.835 -9.104 -3.300 1.00 96.75 210 ILE A O 1
ATOM 1607 N N . ASP A 1 211 ? -1.831 -7.164 -2.722 1.00 94.69 211 ASP A N 1
ATOM 1608 C CA . ASP A 1 211 ? -1.532 -6.662 -4.066 1.00 94.69 211 ASP A CA 1
ATOM 1609 C C . ASP A 1 211 ? -0.012 -6.470 -4.162 1.00 94.69 211 ASP A C 1
ATOM 1611 O O . ASP A 1 211 ? 0.572 -5.782 -3.324 1.00 94.69 211 ASP A O 1
ATOM 1615 N N . TYR A 1 212 ? 0.630 -7.136 -5.125 1.00 94.38 212 TYR A N 1
ATOM 1616 C CA . TYR A 1 212 ? 2.088 -7.181 -5.278 1.00 94.38 212 TYR A CA 1
ATOM 1617 C C . TYR A 1 212 ? 2.428 -6.977 -6.763 1.00 94.38 212 TYR A C 1
ATOM 1619 O O . TYR A 1 212 ? 1.993 -7.785 -7.594 1.00 94.38 212 TYR A O 1
ATOM 1627 N N . PRO A 1 213 ? 3.196 -5.939 -7.137 1.00 93.88 213 PRO A N 1
ATOM 1628 C CA . PRO A 1 213 ? 3.563 -5.701 -8.525 1.00 93.88 213 PRO A CA 1
ATOM 1629 C C . PRO A 1 213 ? 4.456 -6.792 -9.135 1.00 93.88 213 PRO A C 1
ATOM 1631 O O . PRO A 1 213 ? 5.296 -7.400 -8.468 1.00 93.88 213 PRO A O 1
ATOM 1634 N N . PHE A 1 214 ? 4.315 -6.970 -10.455 1.00 94.94 214 PHE A N 1
ATOM 1635 C CA . PHE A 1 214 ? 5.144 -7.878 -11.256 1.00 94.94 214 PHE A CA 1
ATOM 1636 C C . PHE A 1 214 ? 6.001 -7.158 -12.314 1.00 94.94 214 PHE A C 1
ATOM 1638 O O . PHE A 1 214 ? 7.225 -7.160 -12.229 1.00 94.94 214 PHE A O 1
ATOM 1645 N N . LEU A 1 215 ? 5.382 -6.563 -13.341 1.00 94.19 215 LEU A N 1
ATOM 1646 C CA . LEU A 1 215 ? 6.083 -5.938 -14.477 1.00 94.19 215 LEU A CA 1
ATOM 1647 C C . LEU A 1 215 ? 5.988 -4.411 -14.432 1.00 94.19 215 LEU A C 1
ATOM 1649 O O . LEU A 1 215 ? 5.583 -3.773 -15.404 1.00 94.19 215 LEU A O 1
ATOM 1653 N N . VAL A 1 216 ? 6.364 -3.834 -13.295 1.00 92.62 216 VAL A N 1
ATOM 1654 C CA . VAL A 1 216 ? 6.414 -2.380 -13.099 1.00 92.62 216 VAL A CA 1
ATOM 1655 C C . VAL A 1 216 ? 7.866 -1.895 -13.038 1.00 92.62 216 VAL A C 1
ATOM 1657 O O . VAL A 1 216 ? 8.735 -2.665 -12.614 1.00 92.62 216 VAL A O 1
ATOM 1660 N N . PRO A 1 217 ? 8.150 -0.647 -13.451 1.00 93.44 217 PRO A N 1
ATOM 1661 C CA . PRO A 1 217 ? 9.454 -0.024 -13.235 1.00 93.44 217 PRO A CA 1
ATOM 1662 C C . PRO A 1 217 ? 9.793 0.071 -11.743 1.00 93.44 217 PRO A C 1
ATOM 1664 O O . PRO A 1 217 ? 8.899 0.088 -10.894 1.00 93.44 217 PRO A O 1
ATOM 1667 N N . VAL A 1 218 ? 11.080 0.187 -11.414 1.00 92.56 218 VAL A N 1
ATOM 1668 C CA . VAL A 1 218 ? 11.513 0.506 -10.042 1.00 92.56 218 VAL A CA 1
ATOM 1669 C C . VAL A 1 218 ? 10.939 1.870 -9.642 1.00 92.56 218 VAL A C 1
ATOM 1671 O O . VAL A 1 218 ? 11.036 2.831 -10.399 1.00 92.56 218 VAL A O 1
ATOM 1674 N N . HIS A 1 219 ? 10.327 1.967 -8.465 1.00 91.19 219 HIS A N 1
ATOM 1675 C CA . HIS A 1 219 ? 9.631 3.177 -8.008 1.00 91.19 219 HIS A CA 1
ATOM 1676 C C . HIS A 1 219 ? 9.579 3.241 -6.475 1.00 91.19 219 HIS A C 1
ATOM 1678 O O . HIS A 1 219 ? 10.080 2.333 -5.819 1.00 91.19 219 HIS A O 1
ATOM 1684 N N . GLY A 1 220 ? 8.972 4.290 -5.905 1.00 76.06 220 GLY A N 1
ATOM 1685 C CA . GLY A 1 220 ? 8.717 4.390 -4.458 1.00 76.06 220 GLY A CA 1
ATOM 1686 C C . GLY A 1 220 ? 9.993 4.479 -3.614 1.00 76.06 220 GLY A C 1
ATOM 1687 O O . GLY A 1 220 ? 10.185 3.695 -2.689 1.00 76.06 220 GLY A O 1
ATOM 1688 N N . TYR A 1 221 ? 10.889 5.405 -3.975 1.00 67.25 221 TYR A N 1
ATOM 1689 C CA . TYR A 1 221 ? 12.143 5.693 -3.262 1.00 67.25 221 TYR A CA 1
ATOM 1690 C C . TYR A 1 221 ? 11.887 5.959 -1.760 1.00 67.25 221 TYR A C 1
ATOM 1692 O O . TYR A 1 221 ? 10.895 6.619 -1.472 1.00 67.25 221 TYR A O 1
ATOM 1700 N N . PRO A 1 222 ? 12.726 5.484 -0.806 1.00 73.19 222 PRO A N 1
ATOM 1701 C CA . PRO A 1 222 ? 14.128 5.073 -0.967 1.00 73.19 222 PRO A CA 1
ATOM 1702 C C . PRO A 1 222 ? 14.392 3.625 -1.372 1.00 73.19 222 PRO A C 1
ATOM 1704 O O . PRO A 1 222 ? 15.520 3.312 -1.756 1.00 73.19 222 PRO A O 1
ATOM 1707 N N . SER A 1 223 ? 13.400 2.739 -1.314 1.00 83.94 223 SER A N 1
ATOM 1708 C CA . SER A 1 223 ? 13.671 1.302 -1.374 1.00 83.94 223 SER A CA 1
ATOM 1709 C C . SER A 1 223 ? 12.632 0.547 -2.179 1.00 83.94 223 SER A C 1
ATOM 1711 O O . SER A 1 223 ? 11.474 0.531 -1.803 1.00 83.94 223 SER A O 1
ATOM 1713 N N . HIS A 1 224 ? 13.055 -0.162 -3.222 1.00 92.75 224 HIS A N 1
ATOM 1714 C CA . HIS A 1 224 ? 12.257 -1.146 -3.954 1.00 92.75 224 HIS A CA 1
ATOM 1715 C C . HIS A 1 224 ? 13.172 -2.335 -4.243 1.00 92.75 224 HIS A C 1
ATOM 1717 O O . HIS A 1 224 ? 14.155 -2.217 -4.977 1.00 92.75 224 HIS A O 1
ATOM 1723 N N . TYR A 1 225 ? 12.882 -3.471 -3.622 1.00 94.38 225 TYR A N 1
ATOM 1724 C CA . TYR A 1 225 ? 13.761 -4.636 -3.596 1.00 94.38 225 TYR A CA 1
ATOM 1725 C C . TYR A 1 225 ? 13.310 -5.741 -4.547 1.00 94.38 225 TYR A C 1
ATOM 1727 O O . TYR A 1 225 ? 14.153 -6.436 -5.119 1.00 94.38 225 TYR A O 1
ATOM 1735 N N . TYR A 1 226 ? 11.998 -5.925 -4.708 1.00 94.94 226 TYR A N 1
ATOM 1736 C CA . TYR A 1 226 ? 11.448 -7.124 -5.334 1.00 94.94 226 TYR A CA 1
ATOM 1737 C C . TYR A 1 226 ? 10.213 -6.821 -6.173 1.00 94.94 226 TYR A C 1
ATOM 1739 O O . TYR A 1 226 ? 9.328 -6.126 -5.718 1.00 94.94 226 TYR A O 1
ATOM 1747 N N . ASN A 1 227 ? 10.083 -7.469 -7.325 1.00 94.94 227 ASN A N 1
ATOM 1748 C CA . ASN A 1 227 ? 8.789 -7.676 -7.975 1.00 94.94 227 ASN A CA 1
ATOM 1749 C C . ASN A 1 227 ? 8.438 -9.163 -7.884 1.00 94.94 227 ASN A C 1
ATOM 1751 O O . ASN A 1 227 ? 9.323 -10.020 -7.993 1.00 94.94 227 ASN A O 1
ATOM 1755 N N . ALA A 1 228 ? 7.159 -9.490 -7.719 1.00 94.69 228 ALA A N 1
ATOM 1756 C CA . ALA A 1 228 ? 6.713 -10.870 -7.589 1.00 94.69 228 ALA A CA 1
ATOM 1757 C C . ALA A 1 228 ? 6.052 -11.368 -8.877 1.00 94.69 228 ALA A C 1
ATOM 1759 O O . ALA A 1 228 ? 5.126 -10.756 -9.401 1.00 94.69 228 ALA A O 1
ATOM 1760 N N . THR A 1 229 ? 6.466 -12.542 -9.361 1.00 95.69 229 THR A N 1
ATOM 1761 C CA . THR A 1 229 ? 5.591 -13.340 -10.230 1.00 95.69 229 THR A CA 1
ATOM 1762 C C . THR A 1 229 ? 4.417 -13.880 -9.410 1.00 95.69 229 THR A C 1
ATOM 1764 O O . THR A 1 229 ? 4.449 -13.897 -8.176 1.00 95.69 229 THR A O 1
ATOM 1767 N N . ARG A 1 230 ? 3.403 -14.425 -10.087 1.00 94.62 230 ARG A N 1
ATOM 1768 C CA . ARG A 1 230 ? 2.289 -15.117 -9.427 1.00 94.62 230 ARG A CA 1
ATOM 1769 C C . ARG A 1 230 ? 2.767 -16.253 -8.515 1.00 94.62 230 ARG A C 1
ATOM 1771 O O . ARG A 1 230 ? 2.265 -16.407 -7.405 1.00 94.62 230 ARG A O 1
ATOM 1778 N N . GLU A 1 231 ? 3.736 -17.037 -8.971 1.00 96.06 231 GLU A N 1
ATOM 1779 C CA . GLU A 1 231 ? 4.310 -18.155 -8.222 1.00 96.06 231 GLU A CA 1
ATOM 1780 C C . GLU A 1 231 ? 5.174 -17.665 -7.057 1.00 96.06 231 GLU A C 1
ATOM 1782 O O . GLU A 1 231 ? 5.156 -18.279 -5.994 1.00 96.06 231 GLU A O 1
ATOM 1787 N N . GLY A 1 232 ? 5.887 -16.546 -7.226 1.00 95.88 232 GLY A N 1
ATOM 1788 C CA . GLY A 1 232 ? 6.628 -15.897 -6.144 1.00 95.88 232 GLY A CA 1
ATOM 1789 C C . GLY A 1 232 ? 5.700 -15.418 -5.027 1.00 95.88 232 GLY A C 1
ATOM 1790 O O . GLY A 1 232 ? 5.947 -15.715 -3.858 1.00 95.88 232 GLY A O 1
ATOM 1791 N N . LEU A 1 233 ? 4.590 -14.766 -5.392 1.00 96.44 233 LEU A N 1
ATOM 1792 C CA . LEU A 1 233 ? 3.552 -14.360 -4.445 1.00 96.44 233 LEU A CA 1
ATOM 1793 C C . LEU A 1 233 ? 2.934 -15.574 -3.740 1.00 96.44 233 LEU A C 1
ATOM 1795 O O . LEU A 1 233 ? 2.862 -15.596 -2.516 1.00 96.44 233 LEU A O 1
ATOM 1799 N N . ALA A 1 234 ? 2.538 -16.610 -4.485 1.00 96.31 234 ALA A N 1
ATOM 1800 C CA . ALA A 1 234 ? 2.016 -17.842 -3.894 1.00 96.31 234 ALA A CA 1
ATOM 1801 C C . ALA A 1 234 ? 3.009 -18.454 -2.894 1.00 96.31 234 ALA A C 1
ATOM 1803 O O . ALA A 1 234 ? 2.637 -18.780 -1.769 1.00 96.31 234 ALA A O 1
ATOM 1804 N N . ARG A 1 235 ? 4.292 -18.521 -3.268 1.00 96.06 235 ARG A N 1
ATOM 1805 C CA . ARG A 1 235 ? 5.341 -19.132 -2.452 1.00 96.06 235 ARG A CA 1
ATOM 1806 C C . ARG A 1 235 ? 5.534 -18.450 -1.101 1.00 96.06 235 ARG A C 1
ATOM 1808 O O . ARG A 1 235 ? 5.827 -19.151 -0.130 1.00 96.06 235 ARG A O 1
ATOM 1815 N N . LEU A 1 236 ? 5.376 -17.124 -1.037 1.00 95.94 236 LEU A N 1
ATOM 1816 C CA . LEU A 1 236 ? 5.464 -16.350 0.208 1.00 95.94 236 LEU A CA 1
ATOM 1817 C C . LEU A 1 236 ? 4.385 -16.751 1.226 1.00 95.94 236 LEU A C 1
ATOM 1819 O O . LEU A 1 236 ? 4.639 -16.674 2.425 1.00 95.94 236 LEU A O 1
ATOM 1823 N N . PHE A 1 237 ? 3.225 -17.221 0.758 1.00 96.62 237 PHE A N 1
ATOM 1824 C CA . PHE A 1 237 ? 2.060 -17.533 1.591 1.00 96.62 237 PHE A CA 1
ATOM 1825 C C . PHE A 1 237 ? 1.676 -19.025 1.603 1.00 96.62 237 PHE A C 1
ATOM 1827 O O . PHE A 1 237 ? 0.679 -19.390 2.214 1.00 96.62 237 PHE A O 1
ATOM 1834 N N . ASP A 1 238 ? 2.463 -19.916 0.991 1.00 93.00 238 ASP A N 1
ATOM 1835 C CA . ASP A 1 238 ? 2.172 -21.364 0.964 1.00 93.00 238 ASP A CA 1
ATOM 1836 C C . ASP A 1 238 ? 2.186 -22.019 2.363 1.00 93.00 238 ASP A C 1
ATOM 1838 O O . ASP A 1 238 ? 1.594 -23.080 2.564 1.00 93.00 238 ASP A O 1
ATOM 1842 N N . THR A 1 239 ? 2.871 -21.414 3.339 1.00 89.94 239 THR A N 1
ATOM 1843 C CA . THR A 1 239 ? 2.897 -21.893 4.726 1.00 89.94 239 THR A CA 1
ATOM 1844 C C . THR A 1 239 ? 1.977 -21.035 5.586 1.00 89.94 239 THR A C 1
ATOM 1846 O O . THR A 1 239 ? 2.173 -19.829 5.688 1.00 89.94 239 THR A O 1
ATOM 1849 N N . GLY A 1 240 ? 1.019 -21.665 6.266 1.00 89.38 240 GLY A N 1
ATOM 1850 C CA . GLY A 1 240 ? 0.130 -20.989 7.217 1.00 89.38 240 GLY A CA 1
ATOM 1851 C C . GLY A 1 240 ? -1.151 -20.415 6.609 1.00 89.38 240 GLY A C 1
ATOM 1852 O O . GLY A 1 240 ? -2.022 -20.004 7.368 1.00 89.38 240 GLY A O 1
ATOM 1853 N N . PHE A 1 241 ? -1.310 -20.455 5.281 1.00 96.56 241 PHE A N 1
ATOM 1854 C CA . PHE A 1 241 ? -2.518 -19.989 4.602 1.00 96.56 241 PHE A CA 1
ATOM 1855 C C . PHE A 1 241 ? -3.093 -21.021 3.637 1.00 96.56 241 PHE A C 1
ATOM 1857 O O . PHE A 1 241 ? -2.377 -21.747 2.950 1.00 96.56 241 PHE A O 1
ATOM 1864 N N . GLU A 1 242 ? -4.421 -21.033 3.551 1.00 95.81 242 GLU A N 1
ATOM 1865 C CA . GLU A 1 242 ? -5.149 -21.643 2.446 1.00 95.81 242 GLU A CA 1
ATOM 1866 C C . GLU A 1 242 ? -5.412 -20.573 1.381 1.00 95.81 242 GLU A C 1
ATOM 1868 O O . GLU A 1 242 ? -5.955 -19.503 1.659 1.00 95.81 242 GLU A O 1
ATOM 1873 N N . ARG A 1 243 ? -5.031 -20.855 0.135 1.00 95.62 243 ARG A N 1
ATOM 1874 C CA . ARG A 1 243 ? -5.217 -19.918 -0.973 1.00 95.62 243 ARG A CA 1
ATOM 1875 C C . ARG A 1 243 ? -6.664 -19.942 -1.469 1.00 95.62 243 ARG A C 1
ATOM 1877 O O . ARG A 1 243 ? -7.051 -20.850 -2.198 1.00 95.62 243 ARG A O 1
ATOM 1884 N N . VAL A 1 244 ? -7.416 -18.890 -1.148 1.00 96.06 244 VAL A N 1
ATOM 1885 C CA . VAL A 1 244 ? -8.809 -18.691 -1.599 1.00 96.06 244 VAL A CA 1
ATOM 1886 C C . VAL A 1 244 ? -8.887 -18.151 -3.034 1.00 96.06 244 VAL A C 1
ATOM 1888 O O . VAL A 1 244 ? -9.755 -18.549 -3.807 1.00 96.06 244 VAL A O 1
ATOM 1891 N N . LYS A 1 245 ? -7.975 -17.246 -3.410 1.00 95.38 245 LYS A N 1
ATOM 1892 C CA . LYS A 1 245 ? -7.951 -16.569 -4.715 1.00 95.38 245 LYS A CA 1
ATOM 1893 C C . LYS A 1 245 ? -6.513 -16.235 -5.112 1.00 95.38 245 LYS A C 1
ATOM 1895 O O . LYS A 1 245 ? -5.693 -15.911 -4.260 1.00 95.38 245 LYS A O 1
ATOM 1900 N N . LEU A 1 246 ? -6.214 -16.323 -6.408 1.00 95.56 246 LEU A N 1
ATOM 1901 C CA . LEU A 1 246 ? -4.970 -15.843 -7.015 1.00 95.56 246 LEU A CA 1
ATOM 1902 C C . LEU A 1 246 ? -5.247 -15.517 -8.482 1.00 95.56 246 LEU A C 1
ATOM 1904 O O . LEU A 1 246 ? -5.431 -16.418 -9.300 1.00 95.56 246 LEU A O 1
ATOM 1908 N N . ALA A 1 247 ? -5.327 -14.230 -8.800 1.00 94.00 247 ALA A N 1
ATOM 1909 C CA . ALA A 1 247 ? -5.786 -13.740 -10.094 1.00 94.00 247 ALA A CA 1
ATOM 1910 C C . ALA A 1 247 ? -4.953 -12.538 -10.558 1.00 94.00 247 ALA A C 1
ATOM 1912 O O . ALA A 1 247 ? -4.052 -12.093 -9.856 1.00 94.00 247 ALA A O 1
ATOM 1913 N N . THR A 1 248 ? -5.210 -12.079 -11.782 1.00 93.38 248 THR A N 1
ATOM 1914 C CA . THR A 1 248 ? -4.802 -10.750 -12.251 1.00 93.38 248 THR A CA 1
ATOM 1915 C C . THR A 1 248 ? -6.023 -9.850 -12.126 1.00 93.38 248 THR A C 1
ATOM 1917 O O . THR A 1 248 ? -7.037 -10.127 -12.769 1.00 93.38 248 THR A O 1
ATOM 1920 N N . GLU A 1 249 ? -5.931 -8.818 -11.296 1.00 92.00 249 GLU A N 1
ATOM 1921 C CA . GLU A 1 249 ? -6.996 -7.836 -11.089 1.00 92.00 249 GLU A CA 1
ATOM 1922 C C . GLU A 1 249 ? -6.947 -6.709 -12.130 1.00 92.00 249 GLU A C 1
ATOM 1924 O O . GLU A 1 249 ? -6.014 -6.600 -12.927 1.00 92.00 249 GLU A O 1
ATOM 1929 N N . ALA A 1 250 ? -7.970 -5.853 -12.130 1.00 90.25 250 ALA A N 1
ATOM 1930 C CA . ALA A 1 250 ? -8.134 -4.791 -13.124 1.00 90.25 250 ALA A CA 1
ATOM 1931 C C . ALA A 1 250 ? -6.967 -3.783 -13.176 1.00 90.25 250 ALA A C 1
ATOM 1933 O O . ALA A 1 250 ? -6.719 -3.214 -14.232 1.00 90.25 250 ALA A O 1
ATOM 1934 N N . ASN A 1 251 ? -6.246 -3.575 -12.068 1.00 87.69 251 ASN A N 1
ATOM 1935 C CA . ASN A 1 251 ? -5.062 -2.708 -11.984 1.00 87.69 251 ASN A CA 1
ATOM 1936 C C . ASN A 1 251 ? -3.741 -3.427 -12.324 1.00 87.69 251 ASN A C 1
ATOM 1938 O O . ASN A 1 251 ? -2.674 -2.826 -12.245 1.00 87.69 251 ASN A O 1
ATOM 1942 N N . GLN A 1 252 ? -3.793 -4.714 -12.676 1.00 92.12 252 GLN A N 1
ATOM 1943 C CA . GLN A 1 252 ? -2.625 -5.573 -12.911 1.00 92.12 252 GLN A CA 1
ATOM 1944 C C . GLN A 1 252 ? -2.570 -6.093 -14.359 1.00 92.12 252 GLN A C 1
ATOM 1946 O O . GLN A 1 252 ? -1.858 -7.051 -14.674 1.00 92.12 252 GLN A O 1
ATOM 1951 N N . THR A 1 253 ? -3.364 -5.504 -15.252 1.00 94.25 253 THR A N 1
ATOM 1952 C CA . THR A 1 253 ? -3.514 -5.942 -16.641 1.00 94.25 253 THR A CA 1
ATOM 1953 C C . THR A 1 253 ? -2.357 -5.464 -17.534 1.00 94.25 253 THR A C 1
ATOM 1955 O O . THR A 1 253 ? -1.654 -4.508 -17.195 1.00 94.25 253 THR A O 1
ATOM 1958 N N . PRO A 1 254 ? -2.124 -6.106 -18.699 1.00 95.31 254 PRO A N 1
ATOM 1959 C CA . PRO A 1 254 ? -0.991 -5.772 -19.565 1.00 95.31 254 PRO A CA 1
ATOM 1960 C C . PRO A 1 254 ? -0.944 -4.317 -20.040 1.00 95.31 254 PRO A C 1
ATOM 1962 O O . PRO A 1 254 ? 0.144 -3.795 -20.260 1.00 95.31 254 PRO A O 1
ATOM 1965 N N . ASP A 1 255 ? -2.087 -3.651 -20.195 1.00 95.31 255 ASP A N 1
ATOM 1966 C CA . ASP A 1 255 ? -2.154 -2.235 -20.566 1.00 95.31 255 ASP A CA 1
ATOM 1967 C C . ASP A 1 255 ? -1.496 -1.325 -19.521 1.00 95.31 255 ASP A C 1
ATOM 1969 O O . ASP A 1 255 ? -0.800 -0.395 -19.916 1.00 95.31 255 ASP A O 1
ATOM 1973 N N . HIS A 1 256 ? -1.603 -1.634 -18.223 1.00 93.94 256 HIS A N 1
ATOM 1974 C CA . HIS A 1 256 ? -0.922 -0.879 -17.165 1.00 93.94 256 HIS A CA 1
ATOM 1975 C C . HIS A 1 256 ? 0.599 -1.029 -17.271 1.00 93.94 256 HIS A C 1
ATOM 1977 O O . HIS A 1 256 ? 1.328 -0.037 -17.250 1.00 93.94 256 HIS A O 1
ATOM 1983 N N . ALA A 1 257 ? 1.079 -2.265 -17.449 1.00 94.69 257 ALA A N 1
ATOM 1984 C CA . ALA A 1 257 ? 2.504 -2.542 -17.614 1.00 94.69 257 ALA A CA 1
ATOM 1985 C C . ALA A 1 257 ? 3.064 -1.871 -18.879 1.00 94.69 257 ALA A C 1
ATOM 1987 O O . ALA A 1 257 ? 4.085 -1.189 -18.824 1.00 94.69 257 ALA A O 1
ATOM 1988 N N . LEU A 1 258 ? 2.376 -2.014 -20.017 1.00 95.62 258 LEU A N 1
ATOM 1989 C CA . LEU A 1 258 ? 2.783 -1.399 -21.281 1.00 95.62 258 LEU A CA 1
ATOM 1990 C C . LEU A 1 258 ? 2.779 0.125 -21.194 1.00 95.62 258 LEU A C 1
ATOM 1992 O O . LEU A 1 258 ? 3.744 0.755 -21.620 1.00 95.62 258 LEU A O 1
ATOM 1996 N N . HIS A 1 259 ? 1.720 0.715 -20.638 1.00 95.12 259 HIS A N 1
ATOM 1997 C CA . HIS A 1 259 ? 1.617 2.158 -20.482 1.00 95.12 259 HIS A CA 1
ATOM 1998 C C . HIS A 1 259 ? 2.774 2.700 -19.644 1.00 95.12 259 HIS A C 1
ATOM 2000 O O . HIS A 1 259 ? 3.494 3.578 -20.110 1.00 95.12 259 HIS A O 1
ATOM 2006 N N . TRP A 1 260 ? 3.009 2.141 -18.455 1.00 94.69 260 TRP A N 1
ATOM 2007 C CA . TRP A 1 260 ? 4.032 2.659 -17.549 1.00 94.69 260 TRP A CA 1
ATOM 2008 C C . TRP A 1 260 ? 5.445 2.526 -18.130 1.00 94.69 260 TRP A C 1
ATOM 2010 O O . TRP A 1 260 ? 6.226 3.475 -18.079 1.00 94.69 260 TRP A O 1
ATOM 2020 N N . GLN A 1 261 ? 5.753 1.385 -18.752 1.00 94.75 261 GLN A N 1
ATOM 2021 C CA . GLN A 1 261 ? 7.057 1.145 -19.372 1.00 94.75 261 GLN A CA 1
ATOM 2022 C C . GLN A 1 261 ? 7.294 2.058 -20.585 1.00 94.75 261 GLN A C 1
ATOM 2024 O O . GLN A 1 261 ? 8.344 2.690 -20.689 1.00 94.75 261 GLN A O 1
ATOM 2029 N N . LEU A 1 262 ? 6.326 2.158 -21.504 1.00 95.50 262 LEU A N 1
ATOM 2030 C CA . LEU A 1 262 ? 6.493 2.929 -22.741 1.00 95.50 262 LEU A CA 1
ATOM 2031 C C . LEU A 1 262 ? 6.440 4.436 -22.492 1.00 95.50 262 LEU A C 1
ATOM 2033 O O . LEU A 1 262 ? 7.289 5.164 -23.007 1.00 95.50 262 LEU A O 1
ATOM 2037 N N . SER A 1 263 ? 5.470 4.911 -21.705 1.00 95.56 263 SER A N 1
ATOM 2038 C CA . SER A 1 263 ? 5.359 6.331 -21.368 1.00 95.56 263 SER A CA 1
ATOM 2039 C C . SER A 1 263 ? 6.548 6.785 -20.532 1.00 95.56 263 SER A C 1
ATOM 2041 O O . SER A 1 263 ? 7.158 7.795 -20.872 1.00 95.56 263 SER A O 1
ATOM 2043 N N . GLY A 1 264 ? 6.941 6.007 -19.519 1.00 95.19 264 GLY A N 1
ATOM 2044 C CA . GLY A 1 264 ? 8.082 6.332 -18.665 1.00 95.19 264 GLY A CA 1
ATOM 2045 C C . GLY A 1 264 ? 9.408 6.371 -19.428 1.00 95.19 264 GLY A C 1
ATOM 2046 O O . GLY A 1 264 ? 10.163 7.338 -19.307 1.00 95.19 264 GLY A O 1
ATOM 2047 N N . LEU A 1 265 ? 9.668 5.384 -20.296 1.00 95.56 265 LEU A N 1
ATOM 2048 C CA . LEU A 1 265 ? 10.859 5.399 -21.148 1.00 95.56 265 LEU A CA 1
ATOM 2049 C C . LEU A 1 265 ? 10.851 6.597 -22.103 1.00 95.56 265 LEU A C 1
ATOM 2051 O O . LEU A 1 265 ? 11.857 7.295 -22.218 1.00 95.56 265 LEU A O 1
ATOM 2055 N N . ALA A 1 266 ? 9.720 6.867 -22.763 1.00 97.06 266 ALA A N 1
ATOM 2056 C CA . ALA A 1 266 ? 9.595 8.016 -23.652 1.00 97.06 266 ALA A CA 1
ATOM 2057 C C . ALA A 1 266 ? 9.803 9.339 -22.901 1.00 97.06 266 ALA A C 1
ATOM 2059 O O . ALA A 1 266 ? 10.397 10.266 -23.445 1.00 97.06 266 ALA A O 1
ATOM 2060 N N . GLU A 1 267 ? 9.329 9.452 -21.660 1.00 96.88 267 GLU A N 1
ATOM 2061 C CA . GLU A 1 267 ? 9.515 10.623 -20.800 1.00 96.88 267 GLU A CA 1
ATOM 2062 C C . GLU A 1 267 ? 10.979 10.834 -20.390 1.00 96.88 267 GLU A C 1
ATOM 2064 O O . GLU A 1 267 ? 11.443 11.978 -20.337 1.00 96.88 267 GLU A O 1
ATOM 2069 N N . ALA A 1 268 ? 11.733 9.751 -20.216 1.00 96.94 268 ALA A N 1
ATOM 2070 C CA . ALA A 1 268 ? 13.134 9.789 -19.816 1.00 96.94 268 ALA A CA 1
ATOM 2071 C C . ALA A 1 268 ? 14.134 10.151 -20.936 1.00 96.94 268 ALA A C 1
ATOM 2073 O O . ALA A 1 268 ? 15.275 10.497 -20.629 1.00 96.94 268 ALA A O 1
ATOM 2074 N N . LEU A 1 269 ? 13.753 10.068 -22.216 1.00 98.25 269 LEU A N 1
ATOM 2075 C CA . LEU A 1 269 ? 14.663 10.324 -23.345 1.00 98.25 269 LEU A CA 1
ATOM 2076 C C . LEU A 1 269 ? 15.156 11.778 -23.394 1.00 98.25 269 LEU A C 1
ATOM 2078 O O . LEU A 1 269 ? 14.361 12.699 -23.516 1.00 98.25 269 LEU A O 1
ATOM 2082 N N . THR A 1 270 ? 16.466 12.017 -23.392 1.00 98.25 270 THR A N 1
ATOM 2083 C CA . THR A 1 270 ? 17.035 13.382 -23.446 1.00 98.25 270 THR A CA 1
ATOM 2084 C C . THR A 1 270 ? 17.123 13.974 -24.854 1.00 98.25 270 THR A C 1
ATOM 2086 O O . THR A 1 270 ? 17.517 15.126 -24.998 1.00 98.25 270 THR A O 1
ATOM 2089 N N . ASP A 1 271 ? 16.809 13.193 -25.889 1.00 98.19 271 ASP A N 1
ATOM 2090 C CA . ASP A 1 271 ? 16.743 13.633 -27.286 1.00 98.19 271 ASP A CA 1
ATOM 2091 C C . ASP A 1 271 ? 15.273 13.775 -27.704 1.00 98.19 271 ASP A C 1
ATOM 2093 O O . ASP A 1 271 ? 14.555 12.779 -27.819 1.00 98.19 271 ASP A O 1
ATOM 2097 N N . ASP A 1 272 ? 14.829 15.015 -27.922 1.00 98.12 272 ASP A N 1
ATOM 2098 C CA . ASP A 1 272 ? 13.440 15.331 -28.267 1.00 98.12 272 ASP A CA 1
ATOM 2099 C C . ASP A 1 272 ? 13.020 14.764 -29.629 1.00 98.12 272 ASP A C 1
ATOM 2101 O O . ASP A 1 272 ? 11.903 14.271 -29.770 1.00 98.12 272 ASP A O 1
ATOM 2105 N N . ALA A 1 273 ? 13.917 14.747 -30.620 1.00 98.19 273 ALA A N 1
ATOM 2106 C CA . ALA A 1 273 ? 13.598 14.202 -31.937 1.00 98.19 273 ALA A CA 1
ATOM 2107 C C . ALA A 1 273 ? 13.428 12.679 -31.875 1.00 98.19 273 ALA A C 1
ATOM 2109 O O . ALA A 1 273 ? 12.513 12.126 -32.485 1.00 98.19 273 ALA A O 1
ATOM 2110 N N . LEU A 1 274 ? 14.279 11.995 -31.102 1.00 98.44 274 LEU A N 1
ATOM 2111 C CA . LEU A 1 274 ? 14.142 10.558 -30.867 1.00 98.44 274 LEU A CA 1
ATOM 2112 C C . LEU A 1 274 ? 12.904 10.226 -30.025 1.00 98.44 274 LEU A C 1
ATOM 2114 O O . LEU A 1 274 ? 12.259 9.206 -30.257 1.00 98.44 274 LEU A O 1
ATOM 2118 N N . ARG A 1 275 ? 12.562 11.069 -29.050 1.00 98.44 275 ARG A N 1
ATOM 2119 C CA . ARG A 1 275 ? 11.331 10.945 -28.261 1.00 98.44 275 ARG A CA 1
ATOM 2120 C C . ARG A 1 275 ? 10.091 11.038 -29.149 1.00 98.44 275 ARG A C 1
ATOM 2122 O O . ARG A 1 275 ? 9.184 10.220 -29.000 1.00 98.44 275 ARG A O 1
ATOM 2129 N N . ASP A 1 276 ? 10.061 12.002 -30.065 1.00 98.31 276 ASP A N 1
ATOM 2130 C CA . ASP A 1 276 ? 8.965 12.170 -31.021 1.00 98.31 276 ASP A CA 1
ATOM 2131 C C . ASP A 1 276 ? 8.903 11.006 -32.018 1.00 98.31 276 ASP A C 1
ATOM 2133 O O . ASP A 1 276 ? 7.821 10.473 -32.261 1.00 98.31 276 ASP A O 1
ATOM 2137 N N . GLU A 1 277 ? 10.056 10.545 -32.522 1.00 98.25 277 GLU A N 1
ATOM 2138 C CA . GLU A 1 277 ? 10.171 9.322 -33.330 1.00 98.25 277 GLU A CA 1
ATOM 2139 C C . GLU A 1 277 ? 9.570 8.123 -32.580 1.00 98.25 277 GLU A C 1
ATOM 2141 O O . GLU A 1 277 ? 8.662 7.479 -33.099 1.00 98.25 277 GLU A O 1
ATOM 2146 N N . PHE A 1 278 ? 9.998 7.871 -31.337 1.00 98.06 278 PHE A N 1
ATOM 2147 C CA . PHE A 1 278 ? 9.517 6.763 -30.503 1.00 98.06 278 PHE A CA 1
ATOM 2148 C C . PHE A 1 278 ? 8.000 6.817 -30.285 1.00 98.06 278 PHE A C 1
ATOM 2150 O O . PHE A 1 278 ? 7.318 5.805 -30.436 1.00 98.06 278 PHE A O 1
ATOM 2157 N N . LYS A 1 279 ? 7.452 7.995 -29.955 1.00 97.62 279 LYS A N 1
ATOM 2158 C CA . LYS A 1 279 ? 6.008 8.184 -29.726 1.00 97.62 279 LYS A CA 1
ATOM 2159 C C . LYS A 1 279 ? 5.171 8.041 -31.000 1.00 97.62 279 LYS A C 1
ATOM 2161 O O . LYS A 1 279 ? 3.990 7.716 -30.902 1.00 97.62 279 LYS A O 1
ATOM 2166 N N . ALA A 1 280 ? 5.754 8.302 -32.169 1.00 97.75 280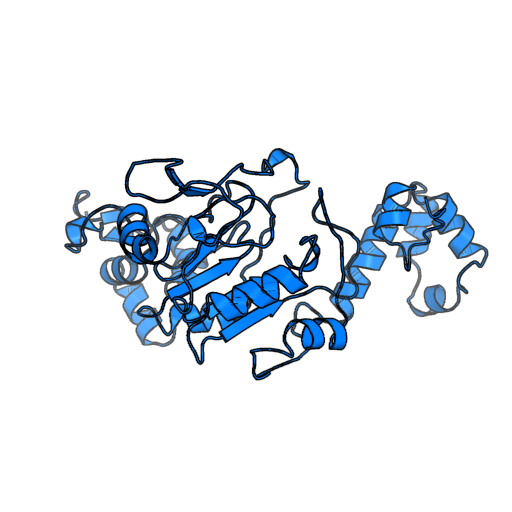 ALA A N 1
ATOM 2167 C CA . ALA A 1 280 ? 5.072 8.191 -33.456 1.00 97.75 280 ALA A CA 1
ATOM 2168 C C . ALA A 1 280 ? 5.041 6.757 -34.011 1.00 97.75 280 ALA A C 1
ATOM 2170 O O . ALA A 1 280 ? 4.233 6.474 -34.896 1.00 97.75 280 ALA A O 1
ATOM 2171 N N . MET A 1 281 ? 5.894 5.858 -33.508 1.00 97.94 281 MET A N 1
ATOM 2172 C CA . MET A 1 281 ? 5.941 4.470 -33.968 1.00 97.94 281 MET A CA 1
ATOM 2173 C C . MET A 1 281 ? 4.640 3.728 -33.661 1.00 97.94 281 MET A C 1
ATOM 2175 O O . MET A 1 281 ? 4.138 3.711 -32.536 1.00 97.94 281 MET A O 1
ATOM 2179 N N . SER A 1 282 ? 4.129 3.014 -34.658 1.00 97.75 282 SER A N 1
ATOM 2180 C CA . SER A 1 282 ? 3.130 1.974 -34.447 1.00 97.75 282 SER A CA 1
ATOM 2181 C C . SER A 1 282 ? 3.718 0.802 -33.656 1.00 97.75 282 SER A C 1
ATOM 2183 O O . SER A 1 282 ? 4.922 0.533 -33.680 1.00 97.75 282 SER A O 1
ATOM 2185 N N . VAL A 1 283 ? 2.847 0.016 -33.017 1.00 97.06 283 VAL A N 1
ATOM 2186 C CA . VAL A 1 283 ? 3.257 -1.220 -32.324 1.00 97.06 283 VAL A CA 1
ATOM 2187 C C . VAL A 1 283 ? 4.019 -2.161 -33.269 1.00 97.06 283 VAL A C 1
ATOM 2189 O O . VAL A 1 283 ? 5.000 -2.777 -32.863 1.00 97.06 283 VAL A O 1
ATOM 2192 N N . GLY A 1 284 ? 3.616 -2.242 -34.542 1.00 98.31 284 GLY A N 1
ATOM 2193 C CA . GLY A 1 284 ? 4.293 -3.069 -35.544 1.00 98.31 284 GLY A CA 1
ATOM 2194 C C . GLY A 1 284 ? 5.721 -2.608 -35.849 1.00 98.31 284 GLY A C 1
ATOM 2195 O O . GLY A 1 284 ? 6.624 -3.438 -35.932 1.00 98.31 284 GLY A O 1
ATOM 2196 N N . GLU A 1 285 ? 5.945 -1.298 -35.965 1.00 98.25 285 GLU A N 1
ATOM 2197 C CA . GLU A 1 285 ? 7.281 -0.731 -36.198 1.00 98.25 285 GLU A CA 1
ATOM 2198 C C . GLU A 1 285 ? 8.205 -0.936 -35.000 1.00 98.25 285 GLU A C 1
ATOM 2200 O O . GLU A 1 285 ? 9.386 -1.232 -35.191 1.00 98.25 285 GLU A O 1
ATOM 2205 N N . LEU A 1 286 ? 7.675 -0.822 -33.776 1.00 96.62 286 LEU A N 1
ATOM 2206 C CA . LEU A 1 286 ? 8.445 -1.046 -32.553 1.00 96.62 286 LEU A CA 1
ATOM 2207 C C . LEU A 1 286 ? 8.840 -2.520 -32.403 1.00 96.62 286 LEU A C 1
ATOM 2209 O O . LEU A 1 286 ? 9.999 -2.817 -32.119 1.00 96.62 286 LEU A O 1
ATOM 2213 N N . LEU A 1 287 ? 7.913 -3.449 -32.668 1.00 97.31 287 LEU A N 1
ATOM 2214 C CA . LEU A 1 287 ? 8.186 -4.893 -32.657 1.00 97.31 287 LEU A CA 1
ATOM 2215 C C . LEU A 1 287 ? 9.208 -5.317 -33.723 1.00 97.31 287 LEU A C 1
ATOM 2217 O O . LEU A 1 287 ? 9.896 -6.322 -33.545 1.00 97.31 287 LEU A O 1
ATOM 2221 N N . ALA A 1 288 ? 9.333 -4.559 -34.816 1.00 97.94 288 ALA A N 1
ATOM 2222 C CA . ALA A 1 288 ? 10.339 -4.799 -35.846 1.00 97.94 288 ALA A CA 1
ATOM 2223 C C . ALA A 1 288 ? 11.763 -4.379 -35.426 1.00 97.94 288 ALA A C 1
ATOM 2225 O O . ALA A 1 288 ? 12.716 -4.720 -36.129 1.00 97.94 288 ALA A O 1
ATOM 2226 N N . GLN A 1 289 ? 11.938 -3.668 -34.301 1.00 97.69 289 GLN A N 1
ATOM 2227 C CA . GLN A 1 289 ? 13.252 -3.272 -33.785 1.00 97.69 289 GLN A CA 1
ATOM 2228 C C . GLN A 1 289 ? 13.840 -4.369 -32.879 1.00 97.69 289 GLN A C 1
ATOM 2230 O O . GLN A 1 289 ? 13.408 -4.508 -31.731 1.00 97.69 289 GLN A O 1
ATOM 2235 N N . PRO A 1 290 ? 14.853 -5.138 -33.327 1.00 96.44 290 PRO A N 1
ATOM 2236 C CA . PRO A 1 290 ? 15.405 -6.226 -32.525 1.00 96.44 290 PRO A CA 1
ATOM 2237 C C . PRO A 1 290 ? 16.154 -5.685 -31.295 1.00 96.44 290 PRO A C 1
ATOM 2239 O O . PRO A 1 290 ? 16.917 -4.723 -31.443 1.00 96.44 290 PRO A O 1
ATOM 2242 N N . PRO A 1 291 ? 16.019 -6.301 -30.102 1.00 94.88 291 PRO A N 1
ATOM 2243 C CA . PRO A 1 291 ? 16.773 -5.901 -28.914 1.00 94.88 291 PRO A CA 1
ATOM 2244 C C . PRO A 1 291 ? 18.280 -5.782 -29.192 1.00 94.88 291 PRO A C 1
ATOM 2246 O O . PRO A 1 291 ? 18.880 -6.663 -29.804 1.00 94.88 291 PRO A O 1
ATOM 2249 N N . GLY A 1 292 ? 18.892 -4.673 -28.766 1.00 94.19 292 GLY A N 1
ATOM 2250 C CA . GLY A 1 292 ? 20.310 -4.372 -29.016 1.00 94.19 292 GLY A CA 1
ATOM 2251 C C . GLY A 1 292 ? 20.644 -3.866 -30.430 1.00 94.19 292 GLY A C 1
ATOM 2252 O O . GLY A 1 292 ? 21.802 -3.531 -30.691 1.00 94.19 292 GLY A O 1
ATOM 2253 N N . GLY A 1 293 ? 19.656 -3.779 -31.328 1.00 97.56 293 GLY A N 1
ATOM 2254 C CA . GLY A 1 293 ? 19.805 -3.212 -32.670 1.00 97.56 293 GLY A CA 1
ATOM 2255 C C . GLY A 1 293 ? 20.011 -1.686 -32.690 1.00 97.56 293 GLY A C 1
ATOM 2256 O O . GLY A 1 293 ? 19.927 -1.035 -31.646 1.00 97.56 293 GLY A O 1
ATOM 2257 N N . PRO A 1 294 ? 20.247 -1.083 -33.874 1.00 98.06 294 PRO A 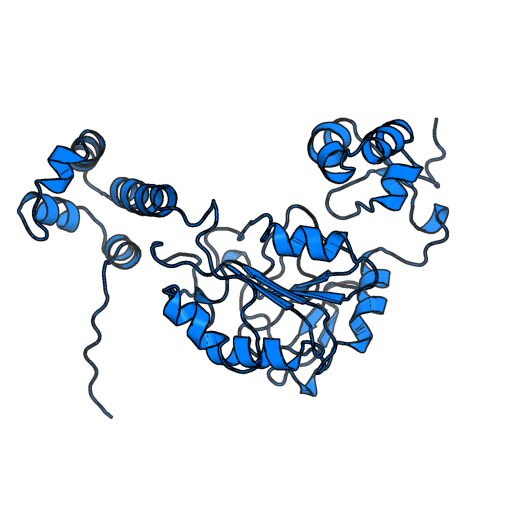N 1
ATOM 2258 C CA . PRO A 1 294 ? 20.638 0.327 -33.997 1.00 98.06 294 PRO A CA 1
ATOM 2259 C C . PRO A 1 294 ? 19.656 1.323 -33.366 1.00 98.06 294 PRO A C 1
ATOM 2261 O O . PRO A 1 294 ? 20.079 2.285 -32.729 1.00 98.06 294 PRO A O 1
ATOM 2264 N N . PHE A 1 295 ? 18.347 1.081 -33.496 1.00 98.06 295 PHE A N 1
ATOM 2265 C CA . PHE A 1 295 ? 17.322 1.903 -32.852 1.00 98.06 295 PHE A CA 1
ATOM 2266 C C . PHE A 1 295 ? 17.450 1.876 -31.322 1.00 98.06 295 PHE A C 1
ATOM 2268 O O . PHE A 1 295 ? 17.586 2.920 -30.691 1.00 98.06 295 PHE A O 1
ATOM 2275 N N . TRP A 1 296 ? 17.506 0.682 -30.723 1.00 97.25 296 TRP A N 1
ATOM 2276 C CA . TRP A 1 296 ? 17.639 0.534 -29.272 1.00 97.25 296 TRP A CA 1
ATOM 2277 C C . TRP A 1 296 ? 18.976 1.054 -28.736 1.00 97.25 296 TRP A C 1
ATOM 2279 O O . TRP A 1 296 ? 19.028 1.528 -27.606 1.00 97.25 296 TRP A O 1
ATOM 2289 N N . GLN A 1 297 ? 20.047 1.037 -29.536 1.00 97.69 297 GLN A N 1
ATOM 2290 C CA . GLN A 1 297 ? 21.311 1.687 -29.174 1.00 97.69 297 GLN A CA 1
ATOM 2291 C C . GLN A 1 297 ? 21.169 3.213 -29.081 1.00 97.69 297 GLN A C 1
ATOM 2293 O O . GLN A 1 297 ? 21.707 3.806 -28.146 1.00 97.69 297 GLN A O 1
ATOM 2298 N N . ARG A 1 298 ? 20.413 3.846 -29.994 1.00 98.00 298 ARG A N 1
ATOM 2299 C CA . ARG A 1 298 ? 20.077 5.283 -29.915 1.00 98.00 298 ARG A CA 1
ATOM 2300 C C . ARG A 1 298 ? 19.232 5.583 -28.677 1.00 98.00 298 ARG A C 1
ATOM 2302 O O . ARG A 1 298 ? 19.584 6.481 -27.919 1.00 98.00 298 ARG A O 1
ATOM 2309 N N . VAL A 1 299 ? 18.176 4.796 -28.442 1.00 97.69 299 VAL A N 1
ATOM 2310 C CA . VAL A 1 299 ? 17.316 4.901 -27.245 1.00 97.69 299 VAL A CA 1
ATOM 2311 C C . VAL A 1 299 ? 18.158 4.807 -25.976 1.00 97.69 299 VAL A C 1
ATOM 2313 O O . VAL A 1 299 ? 18.092 5.691 -25.126 1.00 97.69 299 VAL A O 1
ATOM 2316 N N . LEU A 1 300 ? 19.016 3.790 -25.868 1.00 96.75 300 LEU A N 1
ATOM 2317 C CA . LEU A 1 300 ? 19.892 3.605 -24.716 1.00 96.75 300 LEU A CA 1
ATOM 2318 C C . LEU A 1 300 ? 20.839 4.796 -24.529 1.00 96.75 300 LEU A C 1
ATOM 2320 O O . LEU A 1 300 ? 20.969 5.290 -23.412 1.00 96.75 300 LEU A O 1
ATOM 2324 N N . ALA A 1 301 ? 21.468 5.283 -25.603 1.00 97.25 301 ALA A N 1
ATOM 2325 C CA . ALA A 1 301 ? 22.370 6.434 -25.552 1.00 97.25 301 ALA A CA 1
ATOM 2326 C C . ALA A 1 301 ? 21.668 7.714 -25.064 1.00 97.25 301 ALA A C 1
ATOM 2328 O O . ALA A 1 301 ? 22.268 8.467 -24.300 1.00 97.25 301 ALA A O 1
ATOM 2329 N N . ALA A 1 302 ? 20.405 7.914 -25.448 1.00 98.00 302 ALA A N 1
ATOM 2330 C CA . ALA A 1 302 ? 19.573 9.048 -25.045 1.00 98.00 302 ALA A CA 1
ATOM 2331 C C . ALA A 1 302 ? 18.806 8.838 -23.725 1.00 98.00 302 ALA A C 1
ATOM 2333 O O . ALA A 1 302 ? 18.109 9.740 -23.278 1.00 98.00 302 ALA A O 1
ATOM 2334 N N . THR A 1 303 ? 18.905 7.672 -23.085 1.00 97.94 303 THR A N 1
ATOM 2335 C CA . THR A 1 303 ? 18.287 7.425 -21.773 1.00 97.94 303 THR A CA 1
ATOM 2336 C C . THR A 1 303 ? 19.335 7.664 -20.679 1.00 97.94 303 THR A C 1
ATOM 2338 O O . THR A 1 303 ? 20.388 7.025 -20.735 1.00 97.94 303 THR A O 1
ATOM 2341 N N . PRO A 1 304 ? 19.121 8.541 -19.684 1.00 97.25 304 PRO A N 1
ATOM 2342 C CA . PRO A 1 304 ? 20.044 8.728 -18.560 1.00 97.25 304 PRO A CA 1
ATOM 2343 C C . PRO A 1 304 ? 20.200 7.465 -17.708 1.00 97.25 304 PRO A C 1
ATOM 2345 O O . PRO A 1 304 ? 19.289 6.647 -17.637 1.00 97.25 304 PRO A O 1
ATOM 2348 N N . GLU A 1 305 ? 21.335 7.310 -17.022 1.00 95.12 305 GLU A N 1
ATOM 2349 C CA . GLU A 1 305 ? 21.627 6.106 -16.226 1.00 95.12 305 GLU A CA 1
ATOM 2350 C C . GLU A 1 305 ? 20.557 5.779 -15.160 1.00 95.12 305 GLU A C 1
ATOM 2352 O O . GLU A 1 305 ? 20.093 4.637 -15.174 1.00 95.12 305 GLU A O 1
ATOM 2357 N N . PRO A 1 306 ? 20.038 6.741 -14.367 1.00 93.31 306 PRO A N 1
ATOM 2358 C CA . PRO A 1 306 ? 18.974 6.445 -13.404 1.00 93.31 306 PRO A CA 1
ATOM 2359 C C . PRO A 1 306 ? 17.701 5.896 -14.060 1.00 93.31 306 PRO A C 1
ATOM 2361 O O . PRO A 1 306 ? 17.075 4.972 -13.547 1.00 93.31 306 PRO A O 1
ATOM 2364 N N . ALA A 1 307 ? 17.342 6.410 -15.241 1.00 94.69 307 ALA A N 1
ATOM 2365 C CA . ALA A 1 307 ? 16.202 5.909 -16.001 1.00 94.69 307 ALA A CA 1
ATOM 2366 C C . ALA A 1 307 ? 16.478 4.521 -16.600 1.00 94.69 307 ALA A C 1
ATOM 2368 O O . ALA A 1 307 ? 15.598 3.663 -16.604 1.00 94.69 307 ALA A O 1
ATOM 2369 N N . ARG A 1 308 ? 17.710 4.243 -17.050 1.00 94.75 308 ARG A N 1
ATOM 2370 C CA . ARG A 1 308 ? 18.086 2.889 -17.494 1.00 94.75 308 ARG A CA 1
ATOM 2371 C C . ARG A 1 308 ? 17.924 1.872 -16.370 1.00 94.75 308 ARG A C 1
ATOM 2373 O O . ARG A 1 308 ? 17.439 0.783 -16.644 1.00 94.75 308 ARG A O 1
ATOM 2380 N N . ALA A 1 309 ? 18.320 2.217 -15.143 1.00 93.56 309 ALA A N 1
ATOM 2381 C CA . ALA A 1 309 ? 18.144 1.358 -13.973 1.00 93.56 309 ALA A CA 1
ATOM 2382 C C . ALA A 1 309 ? 16.657 1.168 -13.625 1.00 93.56 309 ALA A C 1
ATOM 2384 O O . ALA A 1 309 ? 16.223 0.048 -13.362 1.00 93.56 309 ALA A O 1
ATOM 2385 N N . MET A 1 310 ? 15.868 2.244 -13.695 1.00 93.94 310 MET A N 1
ATOM 2386 C CA . MET A 1 310 ? 14.426 2.234 -13.428 1.00 93.94 310 MET A CA 1
ATOM 2387 C C . MET A 1 310 ? 13.643 1.296 -14.356 1.00 93.94 310 MET A C 1
ATOM 2389 O O . MET A 1 310 ? 12.796 0.531 -13.894 1.00 93.94 310 MET A O 1
ATOM 2393 N N . PHE A 1 311 ? 13.942 1.346 -15.656 1.00 94.12 311 PHE A N 1
ATOM 2394 C CA . PHE A 1 311 ? 13.258 0.582 -16.706 1.00 94.12 311 PHE A CA 1
ATOM 2395 C C . PHE A 1 311 ? 14.060 -0.650 -17.164 1.00 94.12 311 PHE A C 1
ATOM 2397 O O . PHE A 1 311 ? 13.845 -1.178 -18.258 1.00 94.12 311 PHE A O 1
ATOM 2404 N N . ALA A 1 312 ? 15.022 -1.109 -16.358 1.00 92.94 312 ALA A N 1
ATOM 2405 C CA . ALA A 1 312 ? 15.864 -2.244 -16.708 1.00 92.94 312 ALA A CA 1
ATOM 2406 C C . ALA A 1 312 ? 15.046 -3.543 -16.801 1.00 92.94 312 ALA A C 1
ATOM 2408 O O . ALA A 1 312 ? 14.269 -3.878 -15.912 1.00 92.94 312 ALA A O 1
ATOM 2409 N N . ALA A 1 313 ? 15.306 -4.349 -17.833 1.00 92.31 313 ALA A N 1
ATOM 2410 C CA . ALA A 1 313 ? 14.757 -5.706 -17.934 1.00 92.31 313 ALA A CA 1
ATOM 2411 C C . ALA A 1 313 ? 15.477 -6.723 -17.018 1.00 92.31 313 ALA A C 1
ATOM 2413 O O . ALA A 1 313 ? 15.075 -7.883 -16.935 1.00 92.31 313 ALA A O 1
ATOM 2414 N N . GLY A 1 314 ? 16.566 -6.319 -16.361 1.00 92.38 314 GLY A N 1
ATOM 2415 C CA . GLY A 1 314 ? 17.341 -7.161 -15.458 1.00 92.38 314 GLY A CA 1
ATOM 2416 C C . GLY A 1 314 ? 18.556 -6.435 -14.888 1.00 92.38 314 GLY A C 1
ATOM 2417 O O . GLY A 1 314 ? 18.985 -5.410 -15.411 1.00 92.38 314 GLY A O 1
ATOM 2418 N N . ASN A 1 315 ? 19.128 -7.000 -13.826 1.00 93.50 315 ASN A N 1
ATOM 2419 C CA . ASN A 1 315 ? 20.283 -6.452 -13.118 1.00 93.50 315 ASN A CA 1
ATOM 2420 C C . ASN A 1 315 ? 21.382 -7.513 -13.002 1.00 93.50 315 ASN A C 1
ATOM 2422 O O . ASN A 1 315 ? 21.097 -8.705 -12.899 1.00 93.50 315 ASN A O 1
ATOM 2426 N N . THR A 1 316 ? 22.647 -7.089 -13.019 1.00 95.88 316 THR A N 1
ATOM 2427 C CA . THR A 1 316 ? 23.804 -7.992 -12.904 1.00 95.88 316 THR A CA 1
ATOM 2428 C C . THR A 1 316 ? 24.653 -7.610 -11.698 1.00 95.88 316 THR A C 1
ATOM 2430 O O . THR A 1 316 ? 25.092 -6.469 -11.587 1.00 95.88 316 THR A O 1
ATOM 2433 N N . LEU A 1 317 ? 24.937 -8.582 -10.827 1.00 95.81 317 LEU A N 1
ATOM 2434 C CA . LEU A 1 317 ? 25.858 -8.443 -9.699 1.00 95.81 317 LEU A CA 1
ATOM 2435 C C . LEU A 1 317 ? 27.072 -9.353 -9.907 1.00 95.81 317 LEU A C 1
ATOM 2437 O O . LEU A 1 317 ? 26.930 -10.565 -10.056 1.00 95.81 317 LEU A O 1
ATOM 2441 N N . ILE A 1 318 ? 28.273 -8.780 -9.849 1.00 96.75 318 ILE A N 1
ATOM 2442 C CA . ILE A 1 318 ? 29.532 -9.528 -9.770 1.00 96.75 318 ILE A CA 1
ATOM 2443 C C . ILE A 1 318 ? 30.147 -9.225 -8.407 1.00 96.75 318 ILE A C 1
ATOM 2445 O O . ILE A 1 318 ? 30.585 -8.106 -8.151 1.00 96.75 318 ILE A O 1
ATOM 2449 N N . ALA A 1 319 ? 30.178 -10.221 -7.524 1.00 95.12 319 ALA A N 1
ATOM 2450 C CA . ALA A 1 319 ? 30.695 -10.076 -6.169 1.00 95.12 319 ALA A CA 1
ATOM 2451 C C . ALA A 1 319 ? 31.882 -11.015 -5.928 1.00 95.12 319 ALA A C 1
ATOM 2453 O O . ALA A 1 319 ? 31.911 -12.152 -6.401 1.00 95.12 319 ALA A O 1
ATOM 2454 N N . ARG A 1 320 ? 32.864 -10.547 -5.152 1.00 96.44 320 ARG A N 1
ATOM 2455 C CA . ARG A 1 320 ? 33.951 -11.387 -4.640 1.00 96.44 320 ARG A CA 1
ATOM 2456 C C . ARG A 1 320 ? 33.597 -11.835 -3.227 1.00 96.44 320 ARG A C 1
ATOM 2458 O O . ARG A 1 320 ? 33.345 -10.995 -2.366 1.00 96.44 320 ARG A O 1
ATOM 2465 N N . LYS A 1 321 ? 33.615 -13.149 -2.990 1.00 90.31 321 LYS A N 1
ATOM 2466 C CA . LYS A 1 321 ? 33.505 -13.718 -1.642 1.00 90.31 321 LYS A CA 1
ATOM 2467 C C . LYS A 1 321 ? 34.636 -13.160 -0.770 1.00 90.31 321 LYS A C 1
ATOM 2469 O O . LYS A 1 321 ? 35.791 -13.190 -1.195 1.00 90.31 321 LYS A O 1
ATOM 2474 N N . ARG A 1 322 ? 34.285 -12.627 0.399 1.00 79.88 322 ARG A N 1
ATOM 2475 C CA . ARG A 1 322 ? 35.253 -12.276 1.442 1.00 79.88 322 ARG A CA 1
ATOM 2476 C C . ARG A 1 322 ? 35.623 -13.513 2.248 1.00 79.88 322 ARG A C 1
ATOM 2478 O O . ARG A 1 322 ? 34.733 -14.379 2.420 1.00 79.88 322 ARG A O 1
#

Organism: NCBI:txid439228

Sequence (322 aa):
MQDPSRFEPATDENFVEQLYLAANPDVARHVAAGGDAWKHFERHGRKEGRRQLTRAAAGLPGTRAEAKYARFAPLLDAARGAGGDFRFLGAADSFPLGYGAAAHDLGDYDGESANPGLSDFVETVRAHPDRLYLDVGCGRRSRTFDNCLYLEVYPSVSADLVIEPACRYPIADASLDGIGCFAVMEHMAEPWVAAAEFARMLKPGGMVFIDYPFLVPVHGYPSHYYNATREGLARLFDTGFERVKLATEANQTPDHALHWQLSGLAEALTDDALRDEFKAMSVGELLAQPPGGPFWQRVLAATPEPARAMFAAGNTLIARKR

Foldseek 3Di:
DDDPLFKDFDDQLQDDQVQQCVQPVVVVVCVVVVHDSVVCCVVPVVVVRRIGTDCVNVVHDDGLFLLLLVVQVVFQALVQFPNWDKDAPDDPSGFAIETHDLPDEQVQFPHFDEDQFDPVVVVVCVVCLPFAEEEDQHTDHSHDHSRYAYEHSYDHSRHRYHYHLPLTHRTAFQRHQEYEYAQCLQQRPCSLSNLVNRLGRHHVNHYYHYHFAALAFDHTPPGGHDGDDLVRVCVSNVPNDDDPDGDQDPCHDVCNNCCRLLVLLLVQFQDPVLSVVSVPDDPVRVVPADPPDPNVVNSVVRGDPVSCNRNPPDDDDDDDDD